Protein AF-A0AAU7NUA0-F1 (afdb_monomer_lite)

Structure (mmCIF, N/CA/C/O backbone):
data_AF-A0AAU7NUA0-F1
#
_entry.id   AF-A0AAU7NUA0-F1
#
loop_
_atom_site.group_PDB
_atom_site.id
_atom_site.type_symbol
_atom_site.label_atom_id
_atom_site.label_alt_id
_atom_site.label_comp_id
_atom_site.label_asym_id
_atom_site.label_entity_id
_atom_site.label_seq_id
_atom_site.pdbx_PDB_ins_code
_atom_site.Cartn_x
_atom_site.Cartn_y
_atom_site.Cartn_z
_atom_site.occupancy
_atom_site.B_iso_or_equiv
_atom_site.auth_seq_id
_atom_site.auth_comp_id
_atom_site.auth_asym_id
_atom_site.auth_atom_id
_atom_site.pdbx_PDB_model_num
ATOM 1 N N . MET A 1 1 ? 1.848 0.625 13.077 1.00 83.12 1 MET A N 1
ATOM 2 C CA . MET A 1 1 ? 0.439 0.940 13.353 1.00 83.12 1 MET A CA 1
ATOM 3 C C . MET A 1 1 ? -0.422 0.145 12.392 1.00 83.12 1 MET A C 1
ATOM 5 O O . MET A 1 1 ? 0.004 -0.052 11.255 1.00 83.12 1 MET A O 1
ATOM 9 N N . GLN A 1 2 ? -1.561 -0.354 12.861 1.00 85.25 2 GLN A N 1
ATOM 10 C CA . GLN A 1 2 ? -2.515 -1.194 12.136 1.00 85.25 2 GLN A CA 1
ATOM 11 C C . GLN A 1 2 ? -3.734 -0.392 11.668 1.00 85.25 2 GLN A C 1
ATOM 13 O O . GLN A 1 2 ? -4.287 -0.694 10.615 1.00 85.25 2 GLN A O 1
ATOM 18 N N . LEU A 1 3 ? -4.128 0.625 12.437 1.00 88.88 3 LEU A N 1
ATOM 19 C CA . LEU A 1 3 ? -5.093 1.645 12.043 1.00 88.88 3 LEU A CA 1
ATOM 20 C C . LEU A 1 3 ? -4.355 2.825 11.390 1.00 88.88 3 LEU A C 1
ATOM 22 O O . LEU A 1 3 ? -3.263 3.212 11.815 1.00 88.88 3 LEU A O 1
ATOM 26 N N . SER A 1 4 ? -4.940 3.394 10.339 1.00 87.62 4 SER A N 1
ATOM 27 C CA . SER A 1 4 ? -4.476 4.642 9.737 1.00 87.62 4 SER A CA 1
ATOM 28 C C . SER A 1 4 ? -4.969 5.851 10.537 1.00 87.62 4 SER A C 1
ATOM 30 O O . SER A 1 4 ? -5.920 5.762 11.315 1.00 87.62 4 SER A O 1
ATOM 32 N N . ASN A 1 5 ? -4.380 7.023 10.285 1.00 88.69 5 ASN A N 1
ATOM 33 C CA . ASN A 1 5 ? -4.860 8.285 10.861 1.00 88.69 5 ASN A CA 1
ATOM 34 C C . ASN A 1 5 ? -6.336 8.577 10.524 1.00 88.69 5 ASN A C 1
ATOM 36 O O . ASN A 1 5 ? -6.961 9.336 11.253 1.00 88.69 5 ASN A O 1
ATOM 40 N N . GLN A 1 6 ? -6.868 8.015 9.430 1.00 89.06 6 GLN A N 1
ATOM 41 C CA . GLN A 1 6 ? -8.262 8.201 9.024 1.00 89.06 6 GLN A CA 1
ATOM 42 C C . GLN A 1 6 ? -9.211 7.215 9.714 1.00 89.06 6 GLN A C 1
ATOM 44 O O . GLN A 1 6 ? -10.333 7.589 10.037 1.00 89.06 6 GLN A O 1
ATOM 49 N N . ASP A 1 7 ? -8.787 5.975 9.972 1.00 90.50 7 ASP A N 1
ATOM 50 C CA . ASP A 1 7 ? -9.587 5.051 10.791 1.00 90.50 7 ASP A CA 1
ATOM 51 C C . ASP A 1 7 ? -9.688 5.619 12.222 1.00 90.50 7 ASP A C 1
ATOM 53 O O . ASP A 1 7 ? -10.771 5.757 12.783 1.00 90.50 7 ASP A O 1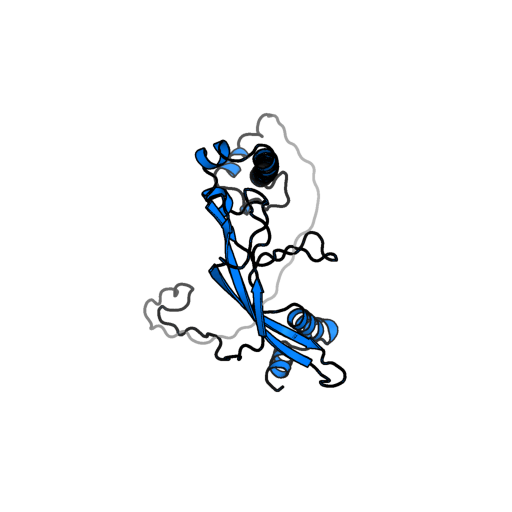
ATOM 57 N N . LEU A 1 8 ? -8.559 6.093 12.768 1.00 90.88 8 LEU A N 1
ATOM 58 C CA . LEU A 1 8 ? -8.492 6.754 14.079 1.00 90.88 8 LEU A CA 1
ATOM 59 C C . LEU A 1 8 ? -9.274 8.076 14.172 1.00 90.88 8 LEU A C 1
ATOM 61 O O . LEU A 1 8 ? -9.561 8.507 15.282 1.00 90.8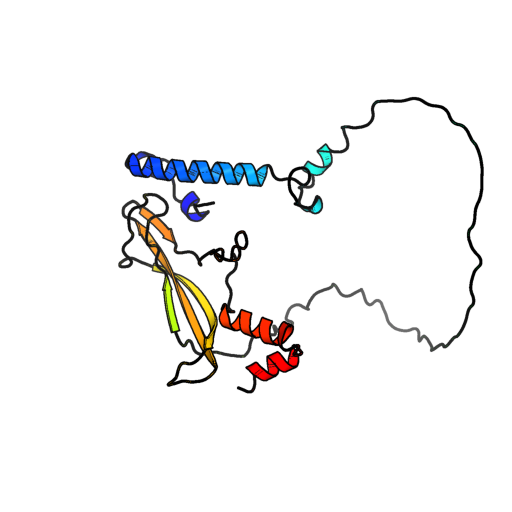8 8 LEU A O 1
ATOM 65 N N . SER A 1 9 ? -9.603 8.728 13.050 1.00 91.88 9 SER A N 1
ATOM 66 C CA . SER A 1 9 ? -10.414 9.957 13.026 1.00 91.88 9 SER A CA 1
ATOM 67 C C . SER A 1 9 ? -11.899 9.714 12.730 1.00 91.88 9 SER A C 1
ATOM 69 O O . SER A 1 9 ? -12.610 10.674 12.451 1.00 91.88 9 SER A O 1
ATOM 71 N N . GLN A 1 10 ? -12.336 8.452 12.695 1.00 91.69 10 GLN A N 1
ATOM 72 C CA . GLN A 1 10 ? -13.742 8.051 12.538 1.00 91.69 10 GLN A CA 1
ATOM 73 C C . GLN A 1 10 ? -14.293 7.351 13.789 1.00 91.69 10 GLN A C 1
ATOM 75 O O . GLN A 1 10 ? -15.496 7.361 14.006 1.00 91.69 10 GLN A O 1
ATOM 80 N N . ILE A 1 11 ? -13.423 6.743 14.605 1.00 91.00 11 ILE A N 1
ATOM 81 C CA . ILE A 1 11 ? -13.817 5.997 15.806 1.00 91.00 11 ILE A CA 1
ATOM 82 C C . ILE A 1 11 ? -14.187 6.976 16.933 1.00 91.00 11 ILE A C 1
ATOM 84 O O . ILE A 1 11 ? -13.322 7.412 17.696 1.00 91.00 11 ILE A O 1
ATOM 88 N N . ASP A 1 12 ? -15.478 7.284 17.038 1.00 88.38 12 ASP A N 1
ATOM 89 C CA . ASP A 1 12 ? -16.072 8.100 18.104 1.00 88.38 12 ASP A CA 1
ATOM 90 C C . ASP A 1 12 ? -16.638 7.244 19.262 1.00 88.38 12 ASP A C 1
ATOM 92 O O . ASP A 1 12 ? -16.853 6.035 19.137 1.00 88.38 12 ASP A O 1
ATOM 96 N N . GLU A 1 13 ? -16.902 7.873 20.415 1.00 88.38 13 GLU A N 1
ATOM 97 C CA . GLU A 1 13 ? -17.426 7.200 21.622 1.00 88.38 13 GLU A CA 1
ATOM 98 C C . GLU A 1 13 ? -18.777 6.507 21.368 1.00 88.38 13 GLU A C 1
ATOM 100 O O . GLU A 1 13 ? -18.970 5.361 21.778 1.00 88.38 13 GLU A O 1
ATOM 105 N N . ASP A 1 14 ? -19.674 7.150 20.612 1.00 86.00 14 ASP A N 1
ATOM 106 C CA . ASP A 1 14 ? -20.963 6.570 20.224 1.00 86.00 14 ASP A CA 1
ATOM 107 C C . ASP A 1 14 ? -20.807 5.340 19.306 1.00 86.00 14 ASP A C 1
ATOM 109 O O . ASP A 1 14 ? -21.592 4.398 19.427 1.00 86.00 14 ASP A O 1
ATOM 113 N N . GLU A 1 15 ? -19.796 5.278 18.425 1.00 84.44 15 GLU A N 1
ATOM 114 C CA . GLU A 1 15 ? -19.535 4.058 17.638 1.00 84.44 15 GLU A CA 1
ATOM 115 C C . GLU A 1 15 ? -19.097 2.909 18.555 1.00 84.44 15 GLU A C 1
ATOM 117 O O . GLU A 1 15 ? -19.626 1.799 18.467 1.00 84.44 15 GLU A O 1
ATOM 122 N N . LEU A 1 16 ? -18.165 3.179 19.476 1.00 87.38 16 LEU A N 1
ATOM 123 C CA . LEU A 1 16 ? -17.623 2.182 20.405 1.00 87.38 16 LEU A CA 1
ATOM 124 C C . LEU A 1 16 ? -18.687 1.595 21.342 1.00 87.38 16 LEU A C 1
ATOM 126 O O . LEU A 1 16 ? -18.611 0.413 21.675 1.00 87.38 16 LEU A O 1
ATOM 130 N N . LEU A 1 17 ? -19.677 2.396 21.750 1.00 87.81 17 LEU A N 1
ATOM 131 C CA . LEU A 1 17 ? -20.797 1.954 22.588 1.00 87.81 17 LEU A CA 1
ATOM 132 C C . LEU A 1 17 ? -21.852 1.134 21.824 1.00 87.81 17 LEU A C 1
ATOM 134 O O . LEU A 1 17 ? -22.578 0.359 22.448 1.00 87.81 17 LEU A O 1
ATOM 138 N N . ASN A 1 18 ? -21.943 1.287 20.498 1.00 87.19 18 ASN A N 1
ATOM 139 C CA . ASN A 1 18 ? -22.885 0.549 19.648 1.00 87.19 18 ASN A CA 1
ATOM 140 C C . ASN A 1 18 ? -22.267 -0.689 18.961 1.00 87.19 18 ASN A C 1
ATOM 142 O O . ASN A 1 18 ? -23.005 -1.499 18.395 1.00 87.19 18 ASN A O 1
ATOM 146 N N . LEU A 1 19 ? -20.941 -0.869 19.012 1.00 88.56 19 LEU A N 1
ATOM 147 C CA . LEU A 1 19 ? -20.264 -2.064 18.496 1.00 88.56 19 LEU A CA 1
ATOM 148 C C . LEU A 1 19 ? -20.595 -3.320 19.338 1.00 88.56 19 LEU A C 1
ATOM 150 O O . LEU A 1 19 ? -20.579 -3.261 20.571 1.00 88.56 19 LEU A O 1
ATOM 154 N N . PRO A 1 20 ? -20.831 -4.494 18.718 1.00 91.12 20 PRO A N 1
ATOM 155 C CA . PRO A 1 20 ? -20.983 -5.752 19.443 1.00 91.12 20 PRO A CA 1
ATOM 156 C C . PRO A 1 20 ? -19.662 -6.186 20.101 1.00 91.12 20 PRO A C 1
ATOM 158 O O . PRO A 1 20 ? -18.566 -5.873 19.629 1.00 91.12 20 PRO A O 1
ATOM 161 N N . GLU A 1 21 ? -19.758 -6.955 21.190 1.00 91.94 21 GLU A N 1
ATOM 162 C CA . GLU A 1 21 ? -18.618 -7.212 22.084 1.00 91.94 21 GLU A CA 1
ATOM 163 C C . GLU A 1 21 ? -17.417 -7.884 21.389 1.00 91.94 21 GLU A C 1
ATOM 165 O O . GLU A 1 21 ? -16.269 -7.579 21.708 1.00 91.94 21 GLU A O 1
ATOM 170 N N . GLU A 1 22 ? -17.649 -8.773 20.420 1.00 89.75 22 GLU A N 1
ATOM 171 C CA . GLU A 1 22 ? -16.574 -9.450 19.677 1.00 89.75 22 GLU A CA 1
ATOM 172 C C . GLU A 1 22 ? -15.759 -8.473 18.813 1.00 89.75 22 GLU A C 1
ATOM 174 O O . GLU A 1 22 ? -14.526 -8.524 18.802 1.00 89.75 22 GLU A O 1
ATOM 179 N N . GLU A 1 23 ? -16.436 -7.528 18.157 1.00 89.75 23 GLU A N 1
ATOM 180 C CA . GLU A 1 23 ? -15.812 -6.494 17.327 1.00 89.75 23 GLU A CA 1
ATOM 181 C C . GLU A 1 23 ? -15.087 -5.462 18.200 1.00 89.75 23 GLU A C 1
ATOM 183 O O . GLU A 1 23 ? -13.940 -5.108 17.920 1.00 89.75 23 GLU A O 1
ATOM 188 N N . LEU A 1 24 ? -15.692 -5.057 19.324 1.00 92.00 24 LEU A N 1
ATOM 189 C CA . LEU A 1 24 ? -15.076 -4.157 20.303 1.00 92.00 24 LEU A CA 1
ATOM 190 C C . LEU A 1 24 ? -13.819 -4.776 20.947 1.00 92.00 24 LEU A C 1
ATOM 192 O O . LEU A 1 24 ? -12.804 -4.096 21.133 1.00 92.00 24 LEU A O 1
ATOM 196 N N . ARG A 1 25 ? -13.835 -6.083 21.245 1.00 92.25 25 ARG A N 1
ATOM 197 C CA . ARG A 1 25 ? -12.657 -6.840 21.711 1.00 92.25 25 ARG A CA 1
ATOM 198 C C . ARG A 1 25 ? -11.550 -6.868 20.652 1.00 92.25 25 ARG A C 1
ATOM 200 O O . ARG A 1 25 ? -10.383 -6.678 20.988 1.00 92.25 25 ARG A O 1
ATOM 207 N N . TYR A 1 26 ? -11.887 -7.055 19.378 1.00 89.88 26 TYR A N 1
ATOM 208 C CA . TYR A 1 26 ? -10.905 -7.028 18.291 1.00 89.88 26 TYR A CA 1
ATOM 209 C C . TYR A 1 26 ? -10.308 -5.623 18.069 1.00 89.88 26 TYR A C 1
ATOM 211 O O . TYR A 1 26 ? -9.085 -5.468 17.983 1.00 89.88 26 TYR A O 1
ATOM 219 N N . LEU A 1 27 ? -11.146 -4.583 18.058 1.00 92.12 27 LEU A N 1
ATOM 220 C CA . LEU A 1 27 ? -10.724 -3.190 17.891 1.00 92.12 27 LEU A CA 1
ATOM 221 C C . LEU A 1 27 ? -9.859 -2.701 19.063 1.00 92.12 27 LEU A C 1
ATOM 223 O O . LEU A 1 27 ? -8.814 -2.086 18.848 1.00 92.12 27 LEU A O 1
ATOM 227 N N . SER A 1 28 ? -10.226 -3.030 20.303 1.00 92.94 28 SER A N 1
ATOM 228 C CA . SER A 1 28 ? -9.423 -2.684 21.485 1.00 92.94 28 SER A CA 1
ATOM 229 C C . SER A 1 28 ? -8.058 -3.390 21.510 1.00 92.94 28 SER A C 1
ATOM 231 O O . SER A 1 28 ? -7.076 -2.788 21.949 1.00 92.94 28 SER A O 1
ATOM 233 N N . ILE A 1 29 ? -7.934 -4.602 20.951 1.00 93.75 29 ILE A N 1
ATOM 234 C CA . ILE A 1 29 ? -6.630 -5.257 20.730 1.00 93.75 29 ILE A CA 1
ATOM 235 C C . ILE A 1 29 ? -5.783 -4.485 19.702 1.00 93.75 29 ILE A C 1
ATOM 237 O O . ILE A 1 29 ? -4.587 -4.289 19.942 1.00 93.75 29 ILE A O 1
ATOM 241 N N . LYS A 1 30 ? -6.368 -4.000 18.593 1.00 91.88 30 LYS A N 1
ATOM 242 C CA . LYS A 1 30 ? -5.656 -3.124 17.636 1.00 91.88 30 LYS A CA 1
ATOM 243 C C . LYS A 1 30 ? -5.166 -1.844 18.309 1.00 91.88 30 LYS A C 1
ATOM 245 O O . LYS A 1 30 ? -3.969 -1.562 18.276 1.00 91.88 30 LYS A O 1
ATOM 250 N N . LEU A 1 31 ? -6.069 -1.118 18.971 1.00 94.00 31 LEU A N 1
ATOM 251 C CA . LEU A 1 31 ? -5.772 0.138 19.665 1.00 94.00 31 LEU A CA 1
ATOM 252 C C . LEU A 1 31 ? -4.678 -0.048 20.727 1.00 94.00 31 LEU A C 1
ATOM 254 O O . LEU A 1 31 ? -3.744 0.747 20.793 1.00 94.00 31 LEU A O 1
ATOM 258 N N . LEU A 1 32 ? -4.717 -1.134 21.506 1.00 95.19 32 LEU A N 1
ATOM 259 C CA . LEU A 1 32 ? -3.678 -1.457 22.489 1.00 95.19 32 LEU A CA 1
ATOM 260 C C . LEU A 1 32 ? -2.305 -1.709 21.843 1.00 95.19 32 LEU A C 1
ATOM 262 O O . LEU A 1 32 ? -1.281 -1.320 22.408 1.00 95.19 32 LEU A O 1
ATOM 266 N N . ASN A 1 33 ? -2.257 -2.369 20.685 1.00 93.62 33 ASN A N 1
ATOM 267 C CA . ASN A 1 33 ? -1.006 -2.613 19.965 1.00 93.62 33 ASN A CA 1
ATOM 268 C C . ASN A 1 33 ? -0.453 -1.327 19.334 1.00 93.62 33 ASN A C 1
ATOM 270 O O . ASN A 1 33 ? 0.745 -1.062 19.441 1.00 93.62 33 ASN A O 1
ATOM 274 N N . ASP A 1 34 ? -1.317 -0.489 18.766 1.00 92.56 34 ASP A N 1
ATOM 275 C CA . ASP A 1 34 ? -0.917 0.784 18.168 1.00 92.56 34 ASP A CA 1
ATOM 276 C C . ASP A 1 34 ? -0.503 1.820 19.221 1.00 92.56 34 ASP A C 1
ATOM 278 O O . ASP A 1 34 ? 0.468 2.541 19.003 1.00 92.56 34 ASP A O 1
ATOM 282 N N . LEU A 1 35 ? -1.128 1.829 20.405 1.00 95.06 35 LEU A N 1
ATOM 283 C CA . LEU A 1 35 ? -0.680 2.623 21.556 1.00 95.06 35 LEU A CA 1
ATOM 284 C C . LEU A 1 35 ? 0.676 2.151 22.104 1.00 95.06 35 LEU A C 1
ATOM 286 O O . LEU A 1 35 ? 1.496 2.984 22.494 1.00 95.06 35 LEU A O 1
ATOM 290 N N . LYS A 1 36 ? 0.955 0.838 22.105 1.00 94.25 36 LYS A N 1
ATOM 291 C CA . LYS A 1 36 ? 2.291 0.312 22.443 1.00 94.25 36 LYS A CA 1
ATOM 292 C C . LYS A 1 36 ? 3.336 0.769 21.423 1.00 94.25 36 LYS A C 1
ATOM 294 O O . LYS A 1 36 ? 4.377 1.274 21.831 1.00 94.25 36 LYS A O 1
ATOM 299 N N . GLU A 1 37 ? 3.057 0.657 20.122 1.00 90.56 37 GLU A N 1
ATOM 300 C CA . GLU A 1 37 ? 3.978 1.113 19.068 1.00 90.56 37 GLU A CA 1
ATOM 301 C C . GLU A 1 37 ? 4.160 2.643 19.072 1.00 90.56 37 GLU A C 1
ATOM 303 O O . GLU A 1 37 ? 5.262 3.136 18.836 1.00 90.56 37 GLU A O 1
ATOM 308 N N . ALA A 1 38 ? 3.104 3.407 19.372 1.00 90.75 38 ALA A N 1
ATOM 309 C CA . ALA A 1 38 ? 3.169 4.856 19.545 1.00 90.75 38 ALA A CA 1
ATOM 310 C C . ALA A 1 38 ? 4.078 5.230 20.721 1.00 90.75 38 ALA A C 1
ATOM 312 O O . ALA A 1 38 ? 5.000 6.027 20.552 1.00 90.75 38 ALA A O 1
ATOM 313 N N . ARG A 1 39 ? 3.858 4.619 21.894 1.00 91.94 39 ARG A N 1
ATOM 314 C CA . ARG A 1 39 ? 4.661 4.856 23.099 1.00 91.94 39 ARG A CA 1
ATOM 315 C C . ARG A 1 39 ? 6.126 4.483 22.885 1.00 91.94 39 ARG A C 1
ATOM 317 O O . ARG A 1 39 ? 6.987 5.283 23.223 1.00 91.94 39 ARG A O 1
ATOM 324 N N . GLU A 1 40 ? 6.391 3.328 22.279 1.00 89.44 40 GLU A N 1
ATOM 325 C CA . GLU A 1 40 ? 7.738 2.879 21.907 1.00 89.44 40 GLU A CA 1
ATOM 326 C C . GLU A 1 40 ? 8.422 3.892 20.970 1.00 89.44 40 GLU A C 1
ATOM 328 O O . GLU A 1 40 ? 9.500 4.403 21.276 1.00 89.44 40 GLU A O 1
ATOM 333 N N . ARG A 1 41 ? 7.752 4.286 19.875 1.00 86.56 41 ARG A N 1
ATOM 334 C CA . ARG A 1 41 ? 8.265 5.277 18.909 1.00 86.56 41 ARG A CA 1
ATOM 335 C C . ARG A 1 41 ? 8.515 6.660 19.528 1.00 86.56 41 ARG A C 1
ATOM 337 O O . ARG A 1 41 ? 9.402 7.362 19.037 1.00 86.56 41 ARG A O 1
ATOM 344 N N . LEU A 1 42 ? 7.748 7.042 20.554 1.00 87.31 42 LEU A N 1
ATOM 345 C CA . LEU A 1 42 ? 7.923 8.277 21.330 1.00 87.31 42 LEU A CA 1
ATOM 346 C C . LEU A 1 42 ? 9.056 8.174 22.362 1.00 87.31 42 LEU A C 1
ATOM 348 O O . LEU A 1 42 ? 9.732 9.166 22.605 1.00 87.31 42 LEU A O 1
ATOM 352 N N . SER A 1 43 ? 9.307 6.996 22.945 1.00 84.19 43 SER A N 1
ATOM 353 C CA . SER A 1 43 ? 10.434 6.791 23.867 1.00 84.19 43 SER A CA 1
ATOM 354 C C . SER A 1 43 ? 11.798 6.675 23.179 1.00 84.19 43 SER A C 1
ATOM 356 O O . SER A 1 43 ? 12.820 6.710 23.864 1.00 84.19 43 SER A O 1
ATOM 358 N N . GLN A 1 44 ? 11.838 6.548 21.850 1.00 81.69 44 GLN A N 1
ATOM 359 C CA . GLN A 1 44 ? 13.072 6.448 21.068 1.00 81.69 44 GLN A CA 1
ATOM 360 C C . GLN A 1 44 ? 13.789 7.794 20.919 1.00 81.69 44 GLN A C 1
ATOM 362 O O . GLN A 1 44 ? 13.382 8.658 20.141 1.00 81.69 44 GLN A O 1
ATOM 367 N N . ASN A 1 45 ? 14.918 7.910 21.610 1.00 82.38 45 ASN A N 1
ATOM 368 C CA . ASN A 1 45 ? 15.871 9.015 21.561 1.00 82.38 45 ASN A CA 1
ATOM 369 C C . ASN A 1 45 ? 17.243 8.508 21.058 1.00 82.38 45 ASN A C 1
ATOM 371 O O . ASN A 1 45 ? 17.373 7.349 20.652 1.00 82.38 45 ASN A O 1
ATOM 375 N N . SER A 1 46 ? 18.270 9.359 21.066 1.00 81.62 46 SER A N 1
ATOM 376 C CA . SER A 1 46 ? 19.626 9.006 20.613 1.00 81.62 46 SER A CA 1
ATOM 377 C C . SER A 1 46 ? 20.422 8.135 21.592 1.00 81.62 46 SER A C 1
ATOM 379 O O . SER A 1 46 ? 21.446 7.565 21.218 1.00 81.62 46 SER A O 1
ATOM 381 N N . ARG A 1 47 ? 19.958 8.003 22.844 1.00 75.12 47 ARG A N 1
ATOM 382 C CA . ARG A 1 47 ? 20.600 7.195 23.895 1.00 75.12 47 ARG A CA 1
ATOM 383 C C . ARG A 1 47 ? 20.118 5.741 23.902 1.00 75.12 47 ARG A C 1
ATOM 385 O O . ARG A 1 47 ? 20.865 4.868 24.331 1.00 75.12 47 ARG A O 1
ATOM 392 N N . ASN A 1 48 ? 18.891 5.472 23.445 1.00 79.75 48 ASN A N 1
ATOM 393 C CA . ASN A 1 48 ? 18.293 4.128 23.420 1.00 79.75 48 ASN A CA 1
ATOM 394 C C . ASN A 1 48 ? 17.956 3.594 22.013 1.00 79.75 48 ASN A C 1
ATOM 396 O O . ASN A 1 48 ? 17.525 2.450 21.886 1.00 79.75 48 ASN A O 1
ATOM 400 N N . SER A 1 49 ? 18.167 4.380 20.953 1.00 79.50 49 SER A N 1
ATOM 401 C CA . SER A 1 49 ? 17.972 3.947 19.566 1.00 79.50 49 SER A CA 1
ATOM 402 C C . SER A 1 49 ? 19.012 4.571 18.635 1.00 79.50 49 SER A C 1
ATOM 404 O O . SER A 1 49 ? 19.588 5.611 18.941 1.00 79.50 49 SER A O 1
ATOM 406 N N . SER A 1 50 ? 19.225 3.986 17.454 1.00 76.06 50 SER A N 1
ATOM 407 C CA . SER A 1 50 ? 20.180 4.480 16.443 1.00 76.06 50 SER A CA 1
ATOM 408 C C . SER A 1 50 ? 19.743 5.776 15.726 1.00 76.06 50 SER A C 1
ATOM 410 O O . SER A 1 50 ? 20.142 6.020 14.587 1.00 76.06 50 SER A O 1
ATOM 412 N N . ARG A 1 51 ? 18.893 6.600 16.352 1.00 76.25 51 ARG A N 1
ATOM 413 C CA . ARG A 1 51 ? 18.453 7.902 15.829 1.00 76.25 51 ARG A CA 1
ATOM 414 C C . ARG A 1 51 ? 19.524 8.946 16.182 1.00 76.25 51 ARG A C 1
ATOM 416 O O . ARG A 1 51 ? 19.912 9.031 17.343 1.00 76.25 51 ARG A O 1
ATOM 423 N N . PRO A 1 52 ? 20.041 9.734 15.222 1.00 76.25 52 PRO A N 1
ATOM 424 C CA . PRO A 1 52 ? 21.128 10.666 15.510 1.00 76.25 52 PRO A CA 1
ATOM 425 C C . PRO A 1 52 ? 20.640 11.814 16.419 1.00 76.25 52 PRO A C 1
ATOM 427 O O . PRO A 1 52 ? 19.505 12.262 16.234 1.00 76.25 52 PRO A O 1
ATOM 430 N N . PRO A 1 53 ? 21.478 12.370 17.321 1.00 72.62 53 PRO A N 1
ATOM 431 C CA . PRO A 1 53 ? 21.101 13.484 18.212 1.00 72.62 53 PRO A CA 1
ATOM 432 C C . PRO A 1 53 ? 20.578 14.740 17.489 1.00 72.62 53 PRO A C 1
ATOM 434 O O . PRO A 1 53 ? 19.853 15.557 18.053 1.00 72.62 53 PRO A O 1
ATOM 437 N N . SER A 1 54 ? 20.880 14.897 16.197 1.00 77.19 54 SER A N 1
ATOM 438 C CA . SER A 1 54 ? 20.285 15.936 15.347 1.00 77.19 54 SER A CA 1
ATOM 439 C C . SER A 1 54 ? 18.761 15.815 15.188 1.00 77.19 54 SER A C 1
ATOM 441 O O . SER A 1 54 ? 18.123 16.815 14.875 1.00 77.19 54 SER A O 1
ATOM 443 N N . SER A 1 55 ? 18.181 14.633 15.430 1.00 75.50 55 SER A N 1
ATOM 444 C CA . SER A 1 55 ? 16.736 14.359 15.346 1.00 75.50 55 SER A CA 1
ATOM 445 C C . SER A 1 55 ? 15.964 14.626 16.645 1.00 75.50 55 SER A C 1
ATOM 447 O O . SER A 1 55 ? 14.739 14.548 16.636 1.00 75.50 55 SER A O 1
ATOM 449 N N . GLU A 1 56 ? 16.649 14.909 17.755 1.00 78.94 56 GLU A N 1
ATOM 450 C CA . GLU A 1 56 ? 16.012 15.257 19.034 1.00 78.94 56 GLU A CA 1
ATOM 451 C C . GLU A 1 56 ? 15.553 16.720 19.036 1.00 78.94 56 GLU A C 1
ATOM 453 O O . GLU A 1 56 ? 16.162 17.570 18.366 1.00 78.94 56 GLU A O 1
ATOM 458 N N . ALA A 1 57 ? 14.498 17.039 19.791 1.00 79.62 57 ALA A N 1
ATOM 459 C CA . ALA A 1 57 ? 13.984 18.401 19.839 1.00 79.62 57 ALA A CA 1
ATOM 460 C C . ALA A 1 57 ? 14.954 19.341 20.589 1.00 79.62 57 ALA A C 1
ATOM 462 O O . ALA A 1 57 ? 15.796 18.882 21.367 1.00 79.62 57 ALA A O 1
ATOM 463 N N . PRO A 1 58 ? 14.879 20.671 20.375 1.00 77.31 58 PRO A N 1
ATOM 464 C CA . PRO A 1 58 ? 15.823 21.611 20.984 1.00 77.31 58 PRO A CA 1
ATOM 465 C C . PRO A 1 58 ? 15.840 21.592 22.519 1.00 77.31 58 PRO A C 1
ATOM 467 O O . PRO A 1 58 ? 16.884 21.841 23.112 1.00 77.31 58 PRO A O 1
ATOM 470 N N . TRP A 1 59 ? 14.707 21.284 23.156 1.00 75.56 59 TRP A N 1
ATOM 471 C CA . TRP A 1 59 ? 14.570 21.229 24.615 1.00 75.56 59 TRP A CA 1
ATOM 472 C C . TRP A 1 59 ? 15.044 19.901 25.225 1.00 75.56 59 TRP A C 1
ATOM 474 O O . TRP A 1 59 ? 15.581 19.918 26.328 1.00 75.56 59 TRP A O 1
ATOM 484 N N . ASP A 1 60 ? 14.931 18.774 24.512 1.00 70.75 60 ASP A N 1
ATOM 485 C CA . ASP A 1 60 ? 15.386 17.462 25.010 1.00 70.75 60 ASP A CA 1
ATOM 486 C C . ASP A 1 60 ? 16.910 17.448 25.237 1.00 70.75 60 ASP A C 1
ATOM 488 O O . ASP A 1 60 ? 17.417 16.803 26.153 1.00 70.75 60 ASP A O 1
ATOM 492 N N . LYS A 1 61 ? 17.635 18.243 24.440 1.00 66.31 61 LYS A N 1
ATOM 493 C CA . LYS A 1 61 ? 19.089 18.448 24.532 1.00 66.31 61 LYS A CA 1
ATOM 494 C C . LYS A 1 61 ? 19.499 19.213 25.792 1.00 66.31 61 LYS A C 1
ATOM 496 O O . LYS A 1 61 ? 20.567 18.964 26.324 1.00 66.31 61 LYS A O 1
ATOM 501 N N . ALA A 1 62 ? 18.649 20.094 26.323 1.00 59.38 62 ALA A N 1
ATOM 502 C CA . ALA A 1 62 ? 18.969 20.866 27.529 1.00 59.38 62 ALA A CA 1
ATOM 503 C C . ALA A 1 62 ? 18.988 20.010 28.815 1.00 59.38 62 ALA A C 1
ATOM 505 O O . ALA A 1 62 ? 19.502 20.444 29.847 1.00 59.38 62 ALA A O 1
ATOM 506 N N . ALA A 1 63 ? 18.462 18.781 28.761 1.00 56.88 63 ALA A N 1
ATOM 507 C CA . ALA A 1 63 ? 18.490 17.832 29.871 1.00 56.88 63 ALA A CA 1
ATOM 508 C C . ALA A 1 63 ? 19.857 17.136 30.066 1.00 56.88 63 ALA A C 1
ATOM 510 O O . ALA A 1 63 ? 19.973 16.282 30.944 1.00 56.88 63 ALA A O 1
ATOM 511 N N . THR A 1 64 ? 20.883 17.447 29.258 1.00 53.88 64 THR A N 1
ATOM 512 C CA . THR A 1 64 ? 22.206 16.797 29.354 1.00 53.88 64 THR A CA 1
ATOM 513 C C . THR A 1 64 ? 23.238 17.570 30.167 1.00 53.88 64 THR A C 1
ATOM 515 O O . THR A 1 64 ? 24.095 16.942 30.783 1.00 53.88 64 THR A O 1
ATOM 518 N N . ASP A 1 65 ? 23.137 18.897 30.221 1.00 50.81 65 ASP A N 1
ATOM 519 C CA . ASP A 1 65 ? 24.227 19.757 30.714 1.00 50.81 65 ASP A CA 1
ATOM 520 C C . ASP A 1 65 ? 24.186 19.984 32.238 1.00 50.81 65 ASP A C 1
ATOM 522 O O . ASP A 1 65 ? 25.092 20.577 32.809 1.00 50.81 65 ASP A O 1
ATOM 526 N N . ASN A 1 66 ? 23.146 19.489 32.920 1.00 42.53 66 ASN A N 1
ATOM 527 C CA . ASN A 1 66 ? 22.924 19.671 34.361 1.00 42.53 66 ASN A CA 1
ATOM 528 C C . ASN A 1 66 ? 23.137 18.378 35.178 1.00 42.53 66 ASN A C 1
ATOM 530 O O . ASN A 1 66 ? 22.523 18.199 36.231 1.00 42.53 66 ASN A O 1
ATOM 534 N N . THR A 1 67 ? 23.930 17.415 34.691 1.00 41.00 67 THR A N 1
ATOM 535 C CA . THR A 1 67 ? 24.164 16.144 35.418 1.00 41.00 67 THR A CA 1
ATOM 536 C C . THR A 1 67 ? 25.569 15.562 35.216 1.00 41.00 67 THR A C 1
ATOM 538 O O . THR A 1 67 ? 25.728 14.354 35.061 1.00 41.00 67 THR A O 1
ATOM 541 N N . ASN A 1 68 ? 26.594 16.417 35.244 1.00 37.91 68 ASN A N 1
ATOM 542 C CA . ASN A 1 68 ? 27.922 16.049 35.747 1.00 37.91 68 ASN A CA 1
ATOM 543 C C . ASN A 1 68 ? 28.742 17.321 36.030 1.00 37.91 68 ASN A C 1
ATOM 545 O O . ASN A 1 68 ? 29.185 17.952 35.082 1.00 37.91 68 ASN A O 1
ATOM 549 N N . ASP A 1 69 ? 28.883 17.701 37.307 1.00 34.91 69 ASP A N 1
ATOM 550 C CA . ASP A 1 69 ? 29.992 18.524 37.842 1.00 34.91 69 ASP A CA 1
ATOM 551 C C . ASP A 1 69 ? 29.829 18.721 39.367 1.00 34.91 69 ASP A C 1
ATOM 553 O O . ASP A 1 69 ? 29.533 19.801 39.878 1.00 34.91 69 ASP A O 1
ATOM 557 N N . GLN A 1 70 ? 30.012 17.631 40.120 1.00 32.72 70 GLN A N 1
ATOM 558 C CA . GLN A 1 70 ? 30.327 17.681 41.552 1.00 32.72 70 GLN A CA 1
ATOM 559 C C . GLN A 1 70 ? 31.324 16.580 41.919 1.00 32.72 70 GLN A C 1
ATOM 561 O O . GLN A 1 70 ? 30.943 15.542 42.444 1.00 32.72 70 GLN A O 1
ATOM 566 N N . GLU A 1 71 ? 32.608 16.845 41.684 1.00 31.52 71 GLU A N 1
ATOM 567 C CA . GLU A 1 71 ? 33.680 16.524 42.635 1.00 31.52 71 GLU A CA 1
ATOM 568 C C . GLU A 1 71 ? 34.904 17.404 42.315 1.00 31.52 71 GLU A C 1
ATOM 570 O O . GLU A 1 71 ? 35.245 17.618 41.154 1.00 31.52 71 GLU A O 1
ATOM 575 N N . GLN A 1 72 ? 35.514 18.000 43.343 1.00 31.75 72 GLN A N 1
ATOM 576 C CA . GLN A 1 72 ? 36.661 18.913 43.220 1.00 31.75 72 GLN A CA 1
ATOM 577 C C . GLN A 1 72 ? 37.937 18.267 43.786 1.00 31.75 72 GLN A C 1
ATOM 579 O O . GLN A 1 72 ? 37.853 17.292 44.526 1.00 31.75 72 GLN A O 1
ATOM 584 N N . THR A 1 73 ? 39.080 18.930 43.555 1.00 26.36 73 THR A N 1
ATOM 585 C CA . THR A 1 73 ? 40.432 18.714 44.131 1.00 26.36 73 THR A CA 1
ATOM 586 C C . THR A 1 73 ? 41.345 17.690 43.435 1.00 26.36 73 THR A C 1
ATOM 588 O O . THR A 1 73 ? 40.887 16.615 43.077 1.00 26.36 73 THR A O 1
ATOM 591 N N . GLU A 1 74 ? 42.661 17.913 43.256 1.00 32.06 74 GLU A N 1
ATOM 592 C CA . GLU A 1 74 ? 43.518 19.130 43.095 1.00 32.06 74 GLU A CA 1
ATOM 593 C C . GLU A 1 74 ? 44.986 18.671 42.799 1.00 32.06 74 GLU A C 1
ATOM 595 O O . GLU A 1 74 ? 45.286 17.486 42.922 1.00 32.06 74 GLU A O 1
ATOM 600 N N . ILE A 1 75 ? 45.902 19.604 42.486 1.00 28.44 75 ILE A N 1
ATOM 601 C CA . ILE A 1 75 ? 47.388 19.486 42.510 1.00 28.44 75 ILE A CA 1
ATOM 602 C C . ILE A 1 75 ? 48.096 18.626 41.420 1.00 28.44 75 ILE A C 1
ATOM 604 O O . ILE A 1 75 ? 48.381 17.442 41.571 1.00 28.44 75 ILE A O 1
ATOM 608 N N . ASP A 1 76 ? 48.466 19.312 40.328 1.00 26.70 76 ASP A N 1
ATOM 609 C CA . ASP A 1 76 ? 49.831 19.482 39.756 1.00 26.70 76 ASP A CA 1
ATOM 610 C C . ASP A 1 76 ? 50.997 18.551 40.220 1.00 26.70 76 ASP A C 1
ATOM 612 O O . ASP A 1 76 ? 51.335 18.542 41.404 1.00 26.70 76 ASP A O 1
ATOM 616 N N . LYS A 1 77 ? 51.753 17.921 39.283 1.00 27.80 77 LYS A N 1
ATOM 617 C CA . LYS A 1 77 ? 53.068 18.446 38.785 1.00 27.80 77 LYS A CA 1
ATOM 618 C C . LYS A 1 77 ? 54.014 17.458 38.032 1.00 27.80 77 LYS A C 1
ATOM 620 O O . LYS A 1 77 ? 54.448 16.453 38.576 1.00 27.80 77 LYS A O 1
ATOM 625 N N . SER A 1 78 ? 54.408 17.866 36.813 1.00 28.11 78 SER A N 1
ATOM 626 C CA . SER A 1 78 ? 55.640 17.613 36.001 1.00 28.11 78 SER A CA 1
ATOM 627 C C . SER A 1 78 ? 56.423 16.274 35.974 1.00 28.11 78 SER A C 1
ATOM 629 O O . SER A 1 78 ? 57.032 15.879 36.963 1.00 28.11 78 SER A O 1
ATOM 631 N N . ALA A 1 79 ? 56.661 15.769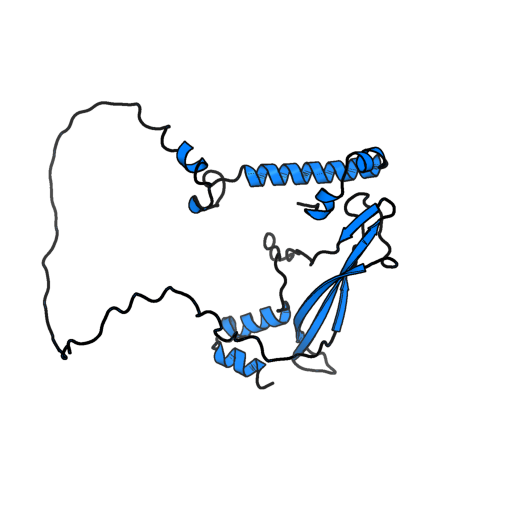 34.747 1.00 26.16 79 ALA A N 1
ATOM 632 C CA . ALA A 1 79 ? 57.958 15.252 34.251 1.00 26.16 79 ALA A CA 1
ATOM 633 C C . ALA A 1 79 ? 58.022 15.307 32.695 1.00 26.16 79 ALA A C 1
ATOM 635 O O . ALA A 1 79 ? 56.977 15.341 32.047 1.00 26.16 79 ALA A O 1
ATOM 636 N N . GLU A 1 80 ? 59.223 15.348 32.102 1.00 26.08 80 GLU A N 1
ATOM 637 C CA . GLU A 1 80 ? 59.491 15.503 30.647 1.00 26.08 80 GLU A CA 1
ATOM 638 C C . GLU A 1 80 ? 59.593 14.130 29.920 1.00 26.08 80 GLU A C 1
ATOM 640 O O . GLU A 1 80 ? 59.816 13.109 30.566 1.00 26.08 80 GLU A O 1
ATOM 645 N N . THR A 1 81 ? 59.421 13.984 28.595 1.00 25.67 81 THR A N 1
ATOM 646 C CA . THR A 1 81 ? 60.365 14.404 27.524 1.00 25.67 81 THR A CA 1
ATOM 647 C C . THR A 1 81 ? 59.816 14.096 26.104 1.00 25.67 81 THR A C 1
ATOM 649 O O . THR A 1 81 ? 59.060 13.143 25.962 1.00 25.67 81 THR A O 1
ATOM 652 N N . GLU A 1 82 ? 60.222 14.909 25.104 1.00 26.08 82 GLU A N 1
ATOM 653 C CA . GLU A 1 82 ? 60.644 14.592 23.698 1.00 26.08 82 GLU A CA 1
ATOM 654 C C . GLU A 1 82 ? 59.833 13.599 22.807 1.00 26.08 82 GLU A C 1
ATOM 656 O O . GLU A 1 82 ? 59.400 12.549 23.261 1.00 26.08 82 GLU A O 1
ATOM 661 N N . ASP A 1 83 ? 59.644 13.756 21.482 1.00 26.06 83 ASP A N 1
ATOM 662 C CA . ASP A 1 83 ? 59.853 14.806 20.439 1.00 26.06 83 ASP A CA 1
ATOM 663 C C . ASP A 1 83 ? 58.986 14.371 19.189 1.00 26.06 83 ASP A C 1
ATOM 665 O O . ASP A 1 83 ? 58.231 13.407 19.321 1.00 26.06 83 ASP A O 1
ATOM 669 N N . THR A 1 84 ? 58.890 14.918 17.958 1.00 26.58 84 THR A N 1
ATOM 670 C CA . THR A 1 84 ? 59.569 15.944 17.122 1.00 26.58 84 THR A CA 1
ATOM 671 C C . THR A 1 84 ? 58.547 16.578 16.156 1.00 26.58 84 THR A C 1
ATOM 673 O O . THR A 1 84 ? 57.658 15.874 15.671 1.00 26.58 84 THR A O 1
ATOM 676 N N . VAL A 1 85 ? 58.685 17.863 15.773 1.00 26.72 85 VAL A N 1
ATOM 677 C CA . VAL A 1 85 ? 57.832 18.500 14.732 1.00 26.72 85 VAL A CA 1
ATOM 678 C C . VAL A 1 85 ? 58.609 19.433 13.774 1.00 26.72 85 VAL A C 1
ATOM 680 O O . VAL A 1 85 ? 59.359 20.300 14.211 1.00 26.72 85 VAL A O 1
ATOM 683 N N . THR A 1 86 ? 58.299 19.348 12.464 1.00 33.66 86 THR A N 1
ATOM 684 C CA . THR A 1 86 ? 58.756 20.195 11.316 1.00 33.66 86 THR A CA 1
ATOM 685 C C . THR A 1 86 ? 60.236 20.117 10.896 1.00 33.66 86 THR A C 1
ATOM 687 O O . THR A 1 86 ? 61.120 20.002 11.738 1.00 33.66 86 THR A O 1
ATOM 690 N N . PRO A 1 87 ? 60.524 20.144 9.570 1.00 35.59 87 PRO A N 1
ATOM 691 C CA . PRO A 1 87 ? 60.778 21.414 8.842 1.00 35.59 87 PRO A CA 1
ATOM 692 C C . PRO A 1 87 ? 59.878 21.668 7.589 1.00 35.59 87 PRO A C 1
ATOM 694 O O . PRO A 1 87 ? 59.059 20.813 7.257 1.00 35.59 87 PRO A O 1
ATOM 697 N N . PRO A 1 88 ? 59.988 22.832 6.890 1.00 32.12 88 PRO A N 1
ATOM 698 C CA . PRO A 1 88 ? 58.986 23.302 5.905 1.00 32.12 88 PRO A CA 1
ATOM 699 C C . PRO A 1 88 ? 59.447 23.507 4.429 1.00 32.12 88 PRO A C 1
ATOM 701 O O . PRO A 1 88 ? 60.618 23.758 4.180 1.00 32.12 88 PRO A O 1
ATOM 704 N N . SER A 1 89 ? 58.460 23.556 3.505 1.00 34.38 89 SER A N 1
ATOM 705 C CA . SER A 1 89 ? 58.348 24.311 2.211 1.00 34.38 89 SER A CA 1
ATOM 706 C C . SER A 1 89 ? 59.459 24.239 1.127 1.00 34.38 89 SER A C 1
ATOM 708 O O . SER A 1 89 ? 60.642 24.337 1.441 1.00 34.38 89 SER A O 1
ATOM 710 N N . PRO A 1 90 ? 59.107 24.189 -0.188 1.00 35.06 90 PRO A N 1
ATOM 711 C CA . PRO A 1 90 ? 59.232 25.428 -0.993 1.00 35.06 90 PRO A CA 1
ATOM 712 C C . PRO A 1 90 ? 58.281 25.623 -2.218 1.00 35.06 90 PRO A C 1
ATOM 714 O O . PRO A 1 90 ? 58.318 24.877 -3.188 1.00 35.06 90 PRO A O 1
ATOM 717 N N . SER A 1 91 ? 57.551 26.749 -2.219 1.00 27.77 91 SER A N 1
ATOM 718 C CA . SER A 1 91 ? 57.561 27.860 -3.216 1.00 27.77 91 SER A CA 1
ATOM 719 C C . SER A 1 91 ? 57.542 27.695 -4.769 1.00 27.77 91 SER A C 1
ATOM 721 O O . SER A 1 91 ? 58.456 27.120 -5.352 1.00 27.77 91 SER A O 1
ATOM 723 N N . LYS A 1 92 ? 56.685 28.536 -5.409 1.00 29.34 92 LYS A N 1
ATOM 724 C CA . LYS A 1 92 ? 56.669 29.062 -6.821 1.00 29.34 92 LYS A CA 1
ATOM 725 C C . LYS A 1 92 ? 56.190 28.093 -7.929 1.00 29.34 92 LYS A C 1
ATOM 727 O O . LYS A 1 92 ? 56.487 26.911 -7.875 1.00 29.34 92 LYS A O 1
ATOM 732 N N . LYS A 1 93 ? 55.451 28.502 -8.980 1.00 28.00 93 LYS A N 1
ATOM 733 C CA . LYS A 1 93 ? 55.323 29.792 -9.721 1.00 28.00 93 LYS A CA 1
ATOM 734 C C . LYS A 1 93 ? 53.848 30.120 -10.051 1.00 28.00 93 LYS A C 1
ATOM 736 O O . LYS A 1 93 ? 53.071 29.203 -10.278 1.00 28.00 93 LYS A O 1
ATOM 741 N N . ASP A 1 94 ? 53.377 31.362 -9.923 1.00 26.91 94 ASP A N 1
ATOM 742 C CA . ASP A 1 94 ? 53.407 32.483 -10.897 1.00 26.91 94 ASP A CA 1
ATOM 743 C C . ASP A 1 94 ? 52.665 32.253 -12.234 1.00 26.91 94 ASP A C 1
ATOM 745 O O . ASP A 1 94 ? 53.222 31.662 -13.158 1.00 26.91 94 ASP A O 1
ATOM 749 N N . GLN A 1 95 ? 51.484 32.874 -12.389 1.00 31.02 95 GLN A N 1
ATOM 750 C CA . GLN A 1 95 ? 51.234 33.847 -13.470 1.00 31.02 95 GLN A CA 1
ATOM 751 C C . GLN A 1 95 ? 50.006 34.730 -13.176 1.00 31.02 95 GLN A C 1
ATOM 753 O O . GLN A 1 95 ? 49.072 34.320 -12.492 1.00 31.02 95 GLN A O 1
ATOM 758 N N . GLN A 1 96 ? 50.048 35.976 -13.654 1.00 32.62 96 GLN A N 1
ATOM 759 C CA . GLN A 1 96 ? 49.047 37.021 -13.412 1.00 32.62 96 GLN A CA 1
ATOM 760 C C . GLN A 1 96 ? 48.127 37.185 -14.626 1.00 32.62 96 GLN A C 1
ATOM 762 O O . GLN A 1 96 ? 48.589 37.022 -15.755 1.00 32.62 96 GLN A O 1
ATOM 767 N N . GLN A 1 97 ? 46.908 37.697 -14.421 1.00 29.83 97 GLN A N 1
ATOM 768 C CA . GLN A 1 97 ? 46.324 38.630 -15.390 1.00 29.83 97 GLN A CA 1
ATOM 769 C C . GLN A 1 97 ? 45.376 39.646 -14.731 1.00 29.83 97 GLN A C 1
ATOM 771 O O . GLN A 1 97 ? 44.418 39.281 -14.060 1.00 29.83 97 GLN A O 1
ATOM 776 N N . SER A 1 98 ? 45.736 40.922 -14.912 1.00 30.77 98 SER A N 1
ATOM 777 C CA . SER A 1 98 ? 44.901 42.139 -14.939 1.00 30.77 98 SER A CA 1
ATOM 778 C C . SER A 1 98 ? 43.515 42.120 -14.273 1.00 30.77 98 SER A C 1
ATOM 780 O O . SER A 1 98 ? 42.570 41.537 -14.799 1.00 30.77 98 SER A O 1
ATOM 782 N N . ALA A 1 99 ? 43.368 42.923 -13.215 1.00 31.11 99 ALA A N 1
ATOM 783 C CA . ALA A 1 99 ? 42.080 43.493 -12.821 1.00 31.11 99 ALA A CA 1
ATOM 784 C C . ALA A 1 99 ? 41.779 44.764 -13.642 1.00 31.11 99 ALA A C 1
ATOM 786 O O . ALA A 1 99 ? 42.708 45.490 -13.997 1.00 31.11 99 ALA A O 1
ATOM 787 N N . ASP A 1 100 ? 40.496 45.051 -13.875 1.00 29.14 100 ASP A N 1
ATOM 788 C CA . ASP A 1 100 ? 40.006 46.284 -14.509 1.00 29.14 100 ASP A CA 1
ATOM 789 C C . ASP A 1 100 ? 38.857 46.857 -13.640 1.00 29.14 100 ASP A C 1
ATOM 791 O O . ASP A 1 100 ? 37.909 46.119 -13.343 1.00 29.14 100 ASP A O 1
ATOM 795 N N . PRO A 1 101 ? 38.943 48.094 -13.105 1.00 39.81 101 PRO A N 1
ATOM 796 C CA . PRO A 1 101 ? 38.183 48.473 -11.913 1.00 39.81 101 PRO A CA 1
ATOM 797 C C . PRO A 1 101 ? 36.872 49.223 -12.213 1.00 39.81 101 PRO A C 1
ATOM 799 O O . PRO A 1 101 ? 36.725 50.379 -11.815 1.00 39.81 101 PRO A O 1
ATOM 802 N N . ASN A 1 102 ? 35.890 48.588 -12.869 1.00 40.56 102 ASN A N 1
ATOM 803 C CA . ASN A 1 102 ? 34.532 49.158 -12.915 1.00 40.56 102 ASN A CA 1
ATOM 804 C C . ASN A 1 102 ? 33.375 48.149 -13.090 1.00 40.56 102 ASN A C 1
ATOM 806 O O . ASN A 1 102 ? 32.925 47.876 -14.207 1.00 40.56 102 ASN A O 1
ATOM 810 N N . ASN A 1 103 ? 32.809 47.676 -11.975 1.00 32.81 103 ASN A N 1
ATOM 811 C CA . ASN A 1 103 ? 31.362 47.458 -11.886 1.00 32.81 103 ASN A CA 1
ATOM 812 C C . ASN A 1 103 ? 30.862 47.515 -10.436 1.00 32.81 103 ASN A C 1
ATOM 814 O O . ASN A 1 103 ? 31.598 47.204 -9.500 1.00 32.81 103 ASN A O 1
ATOM 818 N N . GLU A 1 104 ? 29.610 47.930 -10.271 1.00 39.88 104 GLU A N 1
ATOM 819 C CA . GLU A 1 104 ? 28.988 48.198 -8.973 1.00 39.88 104 GLU A CA 1
ATOM 820 C C . GLU A 1 104 ? 28.474 46.914 -8.289 1.00 39.88 104 GLU A C 1
ATOM 822 O O . GLU A 1 104 ? 28.492 45.821 -8.859 1.00 39.88 104 GLU A O 1
ATOM 827 N N . HIS A 1 105 ? 28.031 47.050 -7.034 1.00 45.38 105 HIS A N 1
ATOM 828 C CA . HIS A 1 105 ? 27.608 45.959 -6.149 1.00 45.38 105 HIS A CA 1
ATOM 829 C C . HIS A 1 105 ? 26.699 44.906 -6.817 1.00 45.38 105 HIS A C 1
ATOM 831 O O . HIS A 1 105 ? 25.495 45.111 -6.968 1.00 45.38 105 HIS A O 1
ATOM 837 N N . GLN A 1 106 ? 27.242 43.715 -7.092 1.00 40.97 106 GLN A N 1
ATOM 838 C CA . GLN A 1 106 ? 26.432 42.510 -7.286 1.00 40.97 106 GLN A CA 1
ATOM 839 C C . GLN A 1 106 ? 26.352 41.736 -5.969 1.00 40.97 106 GLN A C 1
ATOM 841 O O . GLN A 1 106 ? 27.316 41.094 -5.553 1.00 40.97 106 GLN A O 1
ATOM 846 N N . GLU A 1 107 ? 25.190 41.786 -5.313 1.00 55.00 107 GLU A N 1
ATOM 847 C CA . GLU A 1 107 ? 24.906 40.924 -4.164 1.00 55.00 107 GLU A CA 1
ATOM 848 C C . GLU A 1 107 ? 25.007 39.432 -4.548 1.00 55.00 107 GLU A C 1
ATOM 850 O O . GLU A 1 107 ? 24.624 39.047 -5.663 1.00 55.00 107 GLU A O 1
ATOM 855 N N . PRO A 1 108 ? 25.471 38.555 -3.636 1.00 53.72 108 PRO A N 1
ATOM 856 C CA . PRO A 1 108 ? 25.497 37.118 -3.881 1.00 53.72 108 PRO A CA 1
ATOM 857 C C . PRO A 1 108 ? 24.069 36.593 -4.081 1.00 53.72 108 PRO A C 1
ATOM 859 O O . PRO A 1 108 ? 23.247 36.575 -3.162 1.00 53.72 108 PRO A O 1
ATOM 862 N N . ARG A 1 109 ? 23.765 36.163 -5.312 1.00 59.53 109 ARG A N 1
ATOM 863 C CA . ARG A 1 109 ? 22.424 35.711 -5.715 1.00 59.53 109 ARG A CA 1
ATOM 864 C C . ARG A 1 109 ? 21.956 34.565 -4.815 1.00 59.53 109 ARG A C 1
ATOM 866 O O . ARG A 1 109 ? 22.637 33.548 -4.701 1.00 59.53 109 ARG A O 1
ATOM 873 N N . LYS A 1 110 ? 20.772 34.722 -4.210 1.00 59.00 110 LYS A N 1
ATOM 874 C CA . LYS A 1 110 ? 20.179 33.729 -3.298 1.00 59.00 110 LYS A CA 1
ATOM 875 C C . LYS A 1 110 ? 20.112 32.345 -3.973 1.00 59.00 110 LYS A C 1
ATOM 877 O O . LYS A 1 110 ? 19.640 32.267 -5.110 1.00 59.00 110 LYS A O 1
ATOM 882 N N . PRO A 1 111 ? 20.552 31.259 -3.307 1.00 56.62 111 PRO A N 1
ATOM 883 C CA . PRO A 1 111 ? 20.586 29.930 -3.908 1.00 56.62 111 PRO A CA 1
ATOM 884 C C . PRO A 1 111 ? 19.167 29.405 -4.161 1.00 56.62 111 PRO A C 1
ATOM 886 O O . PRO A 1 111 ? 18.407 29.139 -3.234 1.00 56.62 111 PRO A O 1
ATOM 889 N N . GLY A 1 112 ? 18.813 29.251 -5.437 1.00 68.75 112 GLY A N 1
ATOM 890 C CA . GLY A 1 112 ? 17.511 28.758 -5.879 1.00 68.75 112 GLY A CA 1
ATOM 891 C C . GLY A 1 112 ? 17.278 29.017 -7.368 1.00 68.75 112 GLY A C 1
ATOM 892 O O . GLY A 1 112 ? 17.962 29.833 -7.988 1.00 68.75 112 GLY A O 1
ATOM 893 N N . LYS A 1 113 ? 16.298 28.327 -7.965 1.00 63.47 113 LYS A N 1
ATOM 894 C CA . LYS A 1 113 ? 15.804 28.700 -9.299 1.00 63.47 113 LYS A CA 1
ATOM 895 C C . LYS A 1 113 ? 15.009 30.003 -9.198 1.00 63.47 113 LYS A C 1
ATOM 897 O O . LYS A 1 113 ? 14.272 30.202 -8.237 1.00 63.47 113 LYS A O 1
ATOM 902 N N . GLN A 1 114 ? 15.147 30.869 -10.200 1.00 77.94 114 GLN A N 1
ATOM 903 C CA . GLN A 1 114 ? 14.381 32.115 -10.272 1.00 77.94 114 GLN A CA 1
ATOM 904 C C . GLN A 1 114 ? 12.869 31.826 -10.359 1.00 77.94 114 GLN A C 1
ATOM 906 O O . GLN A 1 114 ? 12.484 30.857 -11.024 1.00 77.94 114 GLN A O 1
ATOM 911 N N . PRO A 1 115 ? 12.001 32.652 -9.744 1.00 61.94 115 PRO A N 1
ATOM 912 C CA . PRO A 1 115 ? 10.559 32.585 -9.971 1.00 61.94 115 PRO A CA 1
ATOM 913 C C . PRO A 1 115 ? 10.242 32.651 -11.472 1.00 61.94 115 PRO A C 1
ATOM 915 O O . PRO A 1 115 ? 10.792 33.482 -12.189 1.00 61.94 115 PRO A O 1
ATOM 918 N N . GLY A 1 116 ? 9.390 31.746 -11.959 1.00 72.44 116 GLY A N 1
ATOM 919 C CA . GLY A 1 116 ? 9.072 31.628 -13.389 1.00 72.44 116 GLY A CA 1
ATOM 920 C C . GLY A 1 116 ? 10.073 30.822 -14.233 1.00 72.44 116 GLY A C 1
ATOM 921 O O . GLY A 1 116 ? 9.826 30.627 -15.421 1.00 72.44 116 GLY A O 1
ATOM 922 N N . ALA A 1 117 ? 11.167 30.299 -13.663 1.00 69.94 117 ALA A N 1
ATOM 923 C CA . ALA A 1 117 ? 12.065 29.396 -14.389 1.00 69.94 117 ALA A CA 1
ATOM 924 C C . ALA A 1 117 ? 11.325 28.124 -14.848 1.00 69.94 117 ALA A C 1
ATOM 926 O O . ALA A 1 117 ? 10.740 27.409 -14.031 1.00 69.94 117 ALA A O 1
ATOM 927 N N . GLN A 1 118 ? 11.381 27.823 -16.150 1.00 69.38 118 GLN A N 1
ATOM 928 C CA . GLN A 1 118 ? 10.611 26.735 -16.754 1.00 69.38 118 GLN A CA 1
ATOM 929 C C . GLN A 1 118 ? 10.906 25.376 -16.095 1.00 69.38 118 GLN A C 1
ATOM 931 O O . GLN A 1 118 ? 12.057 24.949 -15.943 1.00 69.38 118 GLN A O 1
ATOM 936 N N . GLY A 1 119 ? 9.837 24.682 -15.700 1.00 66.50 119 GLY A N 1
ATOM 937 C CA . GLY A 1 119 ? 9.915 23.333 -15.157 1.00 66.50 119 GLY A CA 1
ATOM 938 C C . GLY A 1 119 ? 10.224 22.320 -16.256 1.00 66.50 119 GLY A C 1
ATOM 939 O O . GLY A 1 119 ? 9.402 22.100 -17.143 1.00 66.50 119 GLY A O 1
ATOM 940 N N . PHE A 1 120 ? 11.380 21.661 -16.170 1.00 62.88 120 PHE A N 1
ATOM 941 C CA . PHE A 1 120 ? 11.708 20.493 -16.992 1.00 62.88 120 PHE A CA 1
ATOM 942 C C . PHE A 1 120 ? 10.933 19.267 -16.485 1.00 62.88 120 PHE A C 1
ATOM 944 O O . PHE A 1 120 ? 11.467 18.420 -15.771 1.00 62.88 120 PHE A O 1
ATOM 951 N N . GLY A 1 121 ? 9.637 19.227 -16.801 1.00 63.91 121 GLY A N 1
ATOM 952 C CA . GLY A 1 121 ? 8.787 18.055 -16.605 1.00 63.91 121 GLY A CA 1
ATOM 953 C C . GLY A 1 121 ? 9.113 16.934 -17.598 1.00 63.91 121 GLY A C 1
ATOM 954 O O . GLY A 1 121 ? 9.833 17.136 -18.576 1.00 63.91 121 GLY A O 1
ATOM 955 N N . ARG A 1 122 ? 8.557 15.740 -17.361 1.00 68.00 122 ARG A N 1
ATOM 956 C CA . ARG A 1 122 ? 8.637 14.627 -18.321 1.00 68.00 122 ARG A CA 1
ATOM 957 C C . ARG A 1 122 ? 7.803 14.961 -19.558 1.00 68.00 122 ARG A C 1
ATOM 959 O O . ARG A 1 122 ? 6.667 15.409 -19.423 1.00 68.00 122 ARG A O 1
ATOM 966 N N . THR A 1 123 ? 8.358 14.734 -20.744 1.00 69.81 123 THR A N 1
ATOM 967 C CA . THR A 1 123 ? 7.687 14.997 -22.029 1.00 69.81 123 THR A CA 1
ATOM 968 C C . THR A 1 123 ? 7.068 13.743 -22.645 1.00 69.81 123 THR A C 1
ATOM 970 O O . THR A 1 123 ? 6.130 13.862 -23.432 1.00 69.81 123 THR A O 1
ATOM 973 N N . GLN A 1 124 ? 7.547 12.547 -22.281 1.00 72.00 124 GLN A N 1
ATOM 974 C CA . GLN A 1 124 ? 6.962 11.284 -22.728 1.00 72.00 124 GLN A CA 1
ATOM 975 C C . GLN A 1 124 ? 5.540 11.112 -22.177 1.00 72.00 124 GLN A C 1
ATOM 977 O O . GLN A 1 124 ? 5.310 11.243 -20.974 1.00 72.00 124 GLN A O 1
ATOM 982 N N . LYS A 1 125 ? 4.602 10.752 -23.058 1.00 79.81 125 LYS A N 1
ATOM 983 C CA . LYS A 1 125 ? 3.257 10.285 -22.703 1.00 79.81 125 LYS A CA 1
ATOM 984 C C . LYS A 1 125 ? 3.160 8.809 -23.072 1.00 79.81 125 LYS A C 1
ATOM 986 O O . LYS A 1 125 ? 3.118 8.486 -24.255 1.00 79.81 125 LYS A O 1
ATOM 991 N N . LEU A 1 126 ? 3.153 7.929 -22.076 1.00 83.31 126 LEU A N 1
ATOM 992 C CA . LEU A 1 126 ? 2.957 6.496 -22.287 1.00 83.31 126 LEU A CA 1
ATOM 993 C C . LEU A 1 126 ? 1.462 6.181 -22.217 1.00 83.31 126 LEU A C 1
ATOM 995 O O . LEU A 1 126 ? 0.782 6.612 -21.287 1.00 83.31 126 LEU A O 1
ATOM 999 N N . ALA A 1 127 ? 0.946 5.427 -23.188 1.00 89.38 127 ALA A N 1
ATOM 1000 C CA . ALA A 1 127 ? -0.418 4.911 -23.119 1.00 89.38 127 ALA A CA 1
ATOM 1001 C C . ALA A 1 127 ? -0.557 3.953 -21.924 1.00 89.38 127 ALA A C 1
ATOM 1003 O O . ALA A 1 127 ? 0.394 3.251 -21.578 1.00 89.38 127 ALA A O 1
ATOM 1004 N N . ILE A 1 128 ? -1.722 3.924 -21.277 1.00 93.31 128 ILE A N 1
ATOM 1005 C CA . ILE A 1 128 ? -2.015 2.916 -20.250 1.00 93.31 128 ILE A CA 1
ATOM 1006 C C . ILE A 1 128 ? -2.309 1.598 -20.972 1.00 93.31 128 ILE A C 1
ATOM 1008 O O . ILE A 1 128 ? -3.191 1.543 -21.826 1.00 93.31 128 ILE A O 1
ATOM 1012 N N . THR A 1 129 ? -1.557 0.555 -20.631 1.00 93.44 129 THR A N 1
ATOM 1013 C CA . THR A 1 129 ? -1.698 -0.800 -21.196 1.00 93.44 129 THR A CA 1
ATOM 1014 C C . THR A 1 129 ? -2.616 -1.687 -20.360 1.00 93.44 129 THR A C 1
ATOM 1016 O O . THR A 1 129 ? -3.309 -2.537 -20.906 1.00 93.44 129 THR A O 1
ATOM 1019 N N . HIS A 1 130 ? -2.640 -1.472 -19.041 1.00 93.44 130 HIS A N 1
ATOM 1020 C CA . HIS A 1 130 ? -3.336 -2.317 -18.075 1.00 93.44 130 HIS A CA 1
ATOM 1021 C C . HIS A 1 130 ? -4.007 -1.466 -16.991 1.00 93.44 130 HIS A C 1
ATOM 1023 O O . HIS A 1 130 ? -3.524 -0.387 -16.640 1.00 93.44 130 HIS A O 1
ATOM 1029 N N . TYR A 1 131 ? -5.092 -1.982 -16.422 1.00 95.50 131 TYR A N 1
ATOM 1030 C CA . TYR A 1 131 ? -5.799 -1.387 -15.290 1.00 95.50 131 TYR A CA 1
ATOM 1031 C C . TYR A 1 131 ? -5.883 -2.417 -14.161 1.00 95.50 131 TYR A C 1
ATOM 1033 O O . TYR A 1 131 ? -6.049 -3.606 -14.430 1.00 95.50 131 TYR A O 1
ATOM 1041 N N . GLN A 1 132 ? -5.748 -1.977 -12.910 1.00 94.44 132 GLN A N 1
ATOM 1042 C CA . GLN A 1 132 ? -5.909 -2.841 -11.741 1.00 94.44 132 GLN A CA 1
ATOM 1043 C C . GLN A 1 132 ? -6.611 -2.094 -10.608 1.00 94.44 132 GLN A C 1
ATOM 1045 O O . GLN A 1 132 ? -6.068 -1.144 -10.044 1.00 94.44 132 GLN A O 1
ATOM 1050 N N . ASP A 1 133 ? -7.786 -2.576 -10.234 1.00 95.00 133 ASP A N 1
ATOM 1051 C CA . ASP A 1 133 ? -8.592 -2.004 -9.165 1.00 95.00 133 ASP A CA 1
ATOM 1052 C C . ASP A 1 133 ? -8.317 -2.721 -7.834 1.00 95.00 133 ASP A C 1
ATOM 1054 O O . ASP A 1 133 ? -8.285 -3.952 -7.762 1.00 95.00 133 ASP A O 1
ATOM 1058 N N . HIS A 1 134 ? -8.079 -1.948 -6.771 1.00 93.44 134 HIS A N 1
ATOM 1059 C CA . HIS A 1 134 ? -7.745 -2.448 -5.435 1.00 93.44 134 HIS A CA 1
ATOM 1060 C C . HIS A 1 134 ? -8.830 -2.055 -4.428 1.00 93.44 134 HIS A C 1
ATOM 1062 O O . HIS A 1 134 ? -8.971 -0.881 -4.076 1.00 93.44 134 HIS A O 1
ATOM 1068 N N . TYR A 1 135 ? -9.556 -3.050 -3.919 1.00 94.38 135 TYR A N 1
ATOM 1069 C CA . TYR A 1 135 ? -10.654 -2.876 -2.960 1.00 94.38 135 TYR A CA 1
ATOM 1070 C C . TYR A 1 135 ? -10.241 -3.243 -1.528 1.00 94.38 135 TYR A C 1
ATOM 1072 O O . TYR A 1 135 ? -9.385 -4.115 -1.353 1.00 94.38 135 TYR A O 1
ATOM 1080 N N . PRO A 1 136 ? -10.822 -2.619 -0.489 1.00 93.25 136 PRO A N 1
ATOM 1081 C CA . PRO A 1 136 ? -10.679 -3.083 0.884 1.00 93.25 136 PRO A CA 1
ATOM 1082 C C . PRO A 1 136 ? -11.568 -4.320 1.071 1.00 93.25 136 PRO A C 1
ATOM 1084 O O . PRO A 1 136 ? -12.739 -4.303 0.713 1.00 93.25 136 PRO A O 1
ATOM 1087 N N . GLU A 1 137 ? -11.006 -5.407 1.598 1.00 92.69 137 GLU A N 1
ATOM 1088 C CA . GLU A 1 137 ? -11.716 -6.693 1.734 1.00 92.69 137 GLU A CA 1
ATOM 1089 C C . GLU A 1 137 ? -12.461 -6.811 3.073 1.00 92.69 137 GLU A C 1
ATOM 1091 O O . GLU A 1 137 ? -13.449 -7.534 3.186 1.00 92.69 137 GLU A O 1
ATOM 1096 N N . ILE A 1 138 ? -11.972 -6.112 4.101 1.00 92.50 138 ILE A N 1
ATOM 1097 C CA . ILE A 1 138 ? -12.419 -6.218 5.491 1.00 92.50 138 ILE A CA 1
ATOM 1098 C C . ILE A 1 138 ? -12.381 -4.824 6.129 1.00 92.50 138 ILE A C 1
ATOM 1100 O O . ILE A 1 138 ? -11.438 -4.068 5.890 1.00 92.50 138 ILE A O 1
ATOM 1104 N N . CYS A 1 139 ? -13.378 -4.489 6.950 1.00 91.88 139 CYS A N 1
ATOM 1105 C CA . CYS A 1 139 ? -13.450 -3.213 7.656 1.00 91.88 139 CYS A CA 1
ATOM 1106 C C . CYS A 1 139 ? -12.323 -3.054 8.691 1.00 91.88 139 CYS A C 1
ATOM 1108 O O . CYS A 1 139 ? -12.021 -3.979 9.453 1.00 91.88 139 CYS A O 1
ATOM 1110 N N . ALA A 1 140 ? -11.708 -1.867 8.752 1.00 89.69 140 ALA A N 1
ATOM 1111 C CA . ALA A 1 140 ? -10.647 -1.593 9.725 1.00 89.69 140 ALA A CA 1
ATOM 1112 C C . ALA A 1 140 ? -11.172 -1.566 11.174 1.00 89.69 140 ALA A C 1
ATOM 1114 O O . ALA A 1 140 ? -10.465 -2.034 12.071 1.00 89.69 140 ALA A O 1
ATOM 1115 N N . CYS A 1 141 ? -12.405 -1.089 11.370 1.00 89.44 141 CYS A N 1
ATOM 1116 C CA . CYS A 1 141 ? -13.107 -1.028 12.651 1.00 89.44 141 CYS A CA 1
ATOM 1117 C C . CYS A 1 141 ? -13.731 -2.392 13.023 1.00 89.44 141 CYS A C 1
ATOM 1119 O O . CYS A 1 141 ? -13.101 -3.177 13.731 1.00 89.44 141 CYS A O 1
ATOM 1121 N N . CYS A 1 142 ? -14.912 -2.722 12.486 1.00 88.75 142 CYS A N 1
ATOM 1122 C CA . CYS A 1 142 ? -15.713 -3.890 12.887 1.00 88.75 142 CYS A CA 1
ATOM 1123 C C . CYS A 1 142 ? -15.221 -5.261 12.380 1.00 88.75 142 CYS A C 1
ATOM 1125 O O . CYS A 1 142 ? -15.803 -6.284 12.712 1.00 88.75 142 CYS A O 1
ATOM 1127 N N . HIS A 1 143 ? -14.176 -5.320 11.547 1.00 90.31 143 HIS A N 1
ATOM 1128 C CA . HIS A 1 143 ? -13.656 -6.565 10.950 1.00 90.31 143 HIS A CA 1
ATOM 1129 C C . HIS A 1 143 ? -14.642 -7.376 10.074 1.00 90.31 143 HIS A C 1
ATOM 1131 O O . HIS A 1 143 ? -14.316 -8.480 9.639 1.00 90.31 143 HIS A O 1
ATOM 1137 N N . GLN A 1 144 ? -15.811 -6.825 9.735 1.00 90.50 144 GLN A N 1
ATOM 1138 C CA . GLN A 1 144 ? -16.742 -7.434 8.779 1.00 90.50 144 GLN A CA 1
ATOM 1139 C C . GLN A 1 144 ? -16.205 -7.357 7.337 1.00 90.50 144 GLN A C 1
ATOM 1141 O O . GLN A 1 144 ? -15.500 -6.411 6.971 1.00 90.50 144 GLN A O 1
ATOM 1146 N N . THR A 1 145 ? -16.553 -8.340 6.500 1.00 93.38 145 THR A N 1
ATOM 1147 C CA . THR A 1 145 ? -16.221 -8.357 5.063 1.00 93.38 145 THR A CA 1
ATOM 1148 C C . THR A 1 145 ? -16.927 -7.222 4.319 1.00 93.38 145 THR A C 1
ATOM 1150 O O . THR A 1 145 ? -18.104 -6.955 4.550 1.00 93.38 145 THR A O 1
ATOM 1153 N N . LEU A 1 146 ? -16.217 -6.565 3.402 1.00 93.19 146 LEU A N 1
ATOM 1154 C CA . LEU A 1 146 ? -16.720 -5.433 2.623 1.00 93.19 146 LEU A CA 1
ATOM 1155 C C . LEU A 1 146 ? -17.074 -5.858 1.192 1.00 93.19 146 LEU A C 1
ATOM 1157 O O . LEU A 1 146 ? -16.254 -6.456 0.497 1.00 93.19 146 LEU A O 1
ATOM 1161 N N . GLU A 1 147 ? -18.276 -5.515 0.719 1.00 89.62 147 GLU A N 1
ATOM 1162 C CA . GLU A 1 147 ? -18.653 -5.735 -0.683 1.00 89.62 147 GLU A CA 1
ATOM 1163 C C . GLU A 1 147 ? -18.094 -4.630 -1.603 1.00 89.62 147 GLU A C 1
ATOM 1165 O O . GLU A 1 147 ? -18.426 -3.455 -1.415 1.00 89.62 147 GLU A O 1
ATOM 1170 N N . PRO A 1 148 ? -17.371 -4.969 -2.692 1.00 89.25 148 PRO A N 1
ATOM 1171 C CA . PRO A 1 148 ? -16.922 -3.990 -3.691 1.00 89.25 148 PRO A CA 1
ATOM 1172 C C . PRO A 1 148 ? -18.052 -3.242 -4.423 1.00 89.25 148 PRO A C 1
ATOM 1174 O O . PRO A 1 148 ? -17.795 -2.271 -5.128 1.00 89.25 148 PRO A O 1
ATOM 1177 N N . ARG A 1 149 ? -19.312 -3.677 -4.278 1.00 87.44 149 ARG A N 1
ATOM 1178 C CA . ARG A 1 149 ? -20.478 -3.127 -4.989 1.00 87.44 149 ARG A CA 1
ATOM 1179 C C . ARG A 1 149 ? -20.746 -1.646 -4.694 1.00 87.44 149 ARG A C 1
ATOM 1181 O O . ARG A 1 149 ? -21.277 -0.950 -5.555 1.00 87.44 149 ARG A O 1
ATOM 1188 N N . HIS A 1 150 ? -20.378 -1.177 -3.504 1.00 86.06 150 HIS A N 1
ATOM 1189 C CA . HIS A 1 150 ? -20.556 0.213 -3.064 1.00 86.06 150 HIS A CA 1
ATOM 1190 C C . HIS A 1 150 ? -19.215 0.960 -2.946 1.00 86.06 150 HIS A C 1
ATOM 1192 O O . HIS A 1 150 ? -19.104 1.943 -2.218 1.00 86.06 150 HIS A O 1
ATOM 1198 N N . ALA A 1 151 ? -18.184 0.474 -3.643 1.00 94.44 151 ALA A N 1
ATOM 1199 C CA . ALA A 1 151 ? -16.843 1.031 -3.590 1.00 94.44 151 ALA A CA 1
ATOM 1200 C C . ALA A 1 151 ? -16.705 2.331 -4.398 1.00 94.44 151 ALA A C 1
ATOM 1202 O O . ALA A 1 151 ? -17.101 2.408 -5.562 1.00 94.44 151 ALA A O 1
ATOM 1203 N N . ILE A 1 152 ? -16.059 3.333 -3.802 1.00 95.81 152 ILE A N 1
ATOM 1204 C CA . ILE A 1 152 ? -15.782 4.640 -4.407 1.00 95.81 152 ILE A CA 1
ATOM 1205 C C . ILE A 1 152 ? -14.279 4.743 -4.686 1.00 95.81 152 ILE A C 1
ATOM 1207 O O . ILE A 1 152 ? -13.459 4.454 -3.818 1.00 95.81 152 ILE A O 1
ATOM 1211 N N . ALA A 1 153 ? -13.893 5.132 -5.903 1.00 96.38 153 ALA A N 1
ATOM 1212 C CA . ALA A 1 153 ? -12.489 5.342 -6.253 1.00 96.38 153 ALA A CA 1
ATOM 1213 C C . ALA A 1 153 ? -11.985 6.656 -5.631 1.00 96.38 153 ALA A C 1
ATOM 1215 O O . ALA A 1 153 ? -12.402 7.732 -6.060 1.00 96.38 153 ALA A O 1
ATOM 1216 N N . TYR A 1 154 ? -11.086 6.576 -4.644 1.00 94.50 154 TYR A N 1
ATOM 1217 C CA . TYR A 1 154 ? -10.598 7.753 -3.905 1.00 94.50 154 TYR A CA 1
ATOM 1218 C C . TYR A 1 154 ? -9.209 8.226 -4.363 1.00 94.50 154 TYR A C 1
ATOM 1220 O O . TYR A 1 154 ? -8.857 9.391 -4.175 1.00 94.50 154 TYR A O 1
ATOM 1228 N N . ALA A 1 155 ? -8.408 7.342 -4.967 1.00 93.75 155 ALA A N 1
ATOM 1229 C CA . ALA A 1 155 ? -7.088 7.671 -5.500 1.00 93.75 155 ALA A CA 1
ATOM 1230 C C . ALA A 1 155 ? -6.678 6.726 -6.643 1.00 93.75 155 ALA A C 1
ATOM 1232 O O . ALA A 1 155 ? -7.264 5.664 -6.836 1.00 93.75 155 ALA A O 1
ATOM 1233 N N . ALA A 1 156 ? -5.641 7.094 -7.397 1.00 93.00 156 ALA A N 1
ATOM 1234 C CA . ALA A 1 156 ? -5.030 6.226 -8.401 1.00 93.00 156 ALA A CA 1
ATOM 1235 C C . ALA A 1 156 ? -3.535 6.535 -8.564 1.00 93.00 156 ALA A C 1
ATOM 1237 O O . ALA A 1 156 ? -3.101 7.661 -8.313 1.00 93.00 156 ALA A O 1
ATOM 1238 N N . TYR A 1 157 ? -2.756 5.552 -9.013 1.00 91.06 157 TYR A N 1
ATOM 1239 C CA . TYR A 1 157 ? -1.347 5.718 -9.367 1.00 91.06 157 TYR A CA 1
ATOM 1240 C C . TYR A 1 157 ? -0.973 4.906 -10.603 1.00 91.06 157 TYR A C 1
ATOM 1242 O O . TYR A 1 157 ? -1.647 3.950 -10.973 1.00 91.06 157 TYR A O 1
ATOM 1250 N N . GLU A 1 158 ? 0.126 5.286 -11.240 1.00 91.31 158 GLU A N 1
ATOM 1251 C CA . GLU A 1 158 ? 0.667 4.604 -12.412 1.00 91.31 158 GLU A CA 1
ATOM 1252 C C . GLU A 1 158 ? 1.945 3.850 -12.039 1.00 91.31 158 GLU A C 1
ATOM 1254 O O . GLU A 1 158 ? 2.713 4.271 -11.169 1.00 91.31 158 GLU A O 1
ATOM 1259 N N . THR A 1 159 ? 2.182 2.711 -12.681 1.00 91.88 159 THR A N 1
ATOM 1260 C CA . THR A 1 159 ? 3.421 1.941 -12.564 1.00 91.88 159 THR A CA 1
ATOM 1261 C C . THR A 1 159 ? 3.847 1.457 -13.941 1.00 91.88 159 THR A C 1
ATOM 1263 O O . THR A 1 159 ? 3.110 0.759 -14.629 1.00 91.88 159 THR A O 1
ATOM 1266 N N . ILE A 1 160 ? 5.057 1.842 -14.331 1.00 92.06 160 ILE A N 1
ATOM 1267 C CA . ILE A 1 160 ? 5.785 1.332 -15.485 1.00 92.06 160 ILE A CA 1
ATOM 1268 C C . ILE A 1 160 ? 6.654 0.185 -14.974 1.00 92.06 160 ILE A C 1
ATOM 1270 O O . ILE A 1 160 ? 7.554 0.385 -14.150 1.00 92.06 160 ILE A O 1
ATOM 1274 N N . ASN A 1 161 ? 6.379 -1.021 -15.442 1.00 92.31 161 ASN A N 1
ATOM 1275 C CA . ASN A 1 161 ? 7.151 -2.214 -15.158 1.00 92.31 161 ASN A CA 1
ATOM 1276 C C . ASN A 1 161 ? 7.738 -2.789 -16.458 1.00 92.31 161 ASN A C 1
ATOM 1278 O O . ASN A 1 161 ? 7.450 -2.329 -17.563 1.00 92.31 161 ASN A O 1
ATOM 1282 N N . VAL A 1 162 ? 8.624 -3.766 -16.298 1.00 91.44 162 VAL A N 1
ATOM 1283 C CA . VAL A 1 162 ? 9.151 -4.579 -17.386 1.00 91.44 162 VAL A CA 1
ATOM 1284 C C . VAL A 1 162 ? 8.901 -6.037 -17.041 1.00 91.44 162 VAL A C 1
ATOM 1286 O O . VAL A 1 162 ? 9.200 -6.471 -15.924 1.00 91.44 162 VAL A O 1
ATOM 1289 N N . GLU A 1 163 ? 8.376 -6.773 -18.009 1.00 87.94 163 GLU A N 1
ATOM 1290 C CA . GLU A 1 163 ? 8.074 -8.197 -17.929 1.00 87.94 163 GLU A CA 1
ATOM 1291 C C . GLU A 1 163 ? 8.782 -8.952 -19.060 1.00 87.94 163 GLU A C 1
ATOM 1293 O O . GLU A 1 163 ? 9.032 -8.413 -20.141 1.00 87.94 163 GLU A O 1
ATOM 1298 N N . TRP A 1 164 ? 9.168 -10.197 -18.783 1.00 84.38 164 TRP A N 1
ATOM 1299 C CA . TRP A 1 164 ? 9.800 -11.063 -19.775 1.00 84.38 164 TRP A CA 1
ATOM 1300 C C . TRP A 1 164 ? 8.723 -11.688 -20.653 1.00 84.38 164 TRP A C 1
ATOM 1302 O O . TRP A 1 164 ? 7.733 -12.205 -20.137 1.00 84.38 164 TRP A O 1
ATOM 1312 N N . GLY A 1 165 ? 8.933 -11.630 -21.965 1.00 80.31 165 GLY A N 1
ATOM 1313 C CA . GLY A 1 165 ? 8.046 -12.240 -22.946 1.00 80.31 165 GLY A CA 1
ATOM 1314 C C . GLY A 1 165 ? 8.011 -13.767 -22.853 1.00 80.31 165 GLY A C 1
ATOM 1315 O O . GLY A 1 165 ? 8.960 -14.396 -22.374 1.00 80.31 165 GLY A O 1
ATOM 1316 N N . ASP A 1 166 ? 6.914 -14.354 -23.324 1.00 84.25 166 ASP A N 1
ATOM 1317 C CA . ASP A 1 166 ? 6.720 -15.803 -23.397 1.00 84.25 166 ASP A CA 1
ATOM 1318 C C . ASP A 1 166 ? 7.254 -16.395 -24.723 1.00 84.25 166 ASP A C 1
ATOM 1320 O O . ASP A 1 166 ? 8.099 -15.804 -25.398 1.00 84.25 166 ASP A O 1
ATOM 1324 N N . VAL A 1 167 ? 6.818 -17.608 -25.074 1.00 85.69 167 VAL A N 1
ATOM 1325 C CA . VAL A 1 167 ? 7.249 -18.310 -26.297 1.00 85.69 167 VAL A CA 1
ATOM 1326 C C . VAL A 1 167 ? 6.585 -17.734 -27.558 1.00 85.69 167 VAL A C 1
ATOM 1328 O O . VAL A 1 167 ? 7.153 -17.847 -28.642 1.00 85.69 167 VAL A O 1
ATOM 1331 N N . GLU A 1 168 ? 5.414 -17.105 -27.432 1.00 82.62 168 GLU A N 1
ATOM 1332 C CA . GLU A 1 168 ? 4.684 -16.481 -28.543 1.00 82.62 168 GLU A CA 1
ATOM 1333 C C . GLU A 1 168 ? 5.120 -15.020 -28.751 1.00 82.62 168 GLU A C 1
ATOM 1335 O O . GLU A 1 168 ? 5.193 -14.547 -29.886 1.00 82.62 168 GLU A O 1
ATOM 1340 N N . HIS A 1 169 ? 5.498 -14.333 -27.668 1.00 78.69 169 HIS A N 1
ATOM 1341 C CA . HIS A 1 169 ? 5.906 -12.926 -27.639 1.00 78.69 169 HIS A CA 1
ATOM 1342 C C . HIS A 1 169 ? 7.323 -12.746 -27.051 1.00 78.69 169 HIS A C 1
ATOM 1344 O O . HIS A 1 169 ? 7.489 -12.014 -26.071 1.00 78.69 169 HIS A O 1
ATOM 1350 N N . PRO A 1 170 ? 8.365 -13.401 -27.600 1.00 82.44 170 PRO A N 1
ATOM 1351 C CA . PRO A 1 170 ? 9.688 -13.453 -26.984 1.00 82.44 170 PRO A CA 1
ATOM 1352 C C . PRO A 1 170 ? 10.369 -12.082 -26.928 1.00 82.44 170 PRO A C 1
ATOM 1354 O O . PRO A 1 170 ? 10.501 -11.389 -27.937 1.00 82.44 170 PRO A O 1
ATOM 1357 N N . GLY A 1 171 ? 10.881 -11.718 -25.749 1.00 85.38 171 GLY A N 1
ATOM 1358 C CA . GLY A 1 171 ? 11.639 -10.484 -25.555 1.00 85.38 171 GLY A CA 1
ATOM 1359 C C . GLY A 1 171 ? 11.400 -9.834 -24.197 1.00 85.38 171 GLY A C 1
ATOM 1360 O O . GLY A 1 171 ? 11.360 -10.505 -23.165 1.00 85.38 171 GLY A O 1
ATOM 1361 N N . ILE A 1 172 ? 11.285 -8.508 -24.212 1.00 87.38 172 ILE A N 1
ATOM 1362 C CA . ILE A 1 172 ? 11.124 -7.654 -23.035 1.00 87.38 172 ILE A CA 1
ATOM 1363 C C . ILE A 1 172 ? 9.955 -6.706 -23.312 1.00 87.38 172 ILE A C 1
ATOM 1365 O O . ILE A 1 172 ? 10.016 -5.910 -24.246 1.00 87.38 172 ILE A O 1
ATOM 1369 N N . LEU A 1 173 ? 8.894 -6.802 -22.514 1.00 87.62 173 LEU A N 1
ATOM 1370 C CA . LEU A 1 173 ? 7.661 -6.031 -22.670 1.00 87.62 173 LEU A CA 1
ATOM 1371 C C . LEU A 1 173 ? 7.589 -4.938 -21.598 1.00 87.62 173 LEU A C 1
ATOM 1373 O O . LEU A 1 173 ? 7.833 -5.196 -20.418 1.00 87.62 173 LEU A O 1
ATOM 1377 N N . VAL A 1 174 ? 7.240 -3.714 -22.001 1.00 88.25 174 VAL A N 1
ATOM 1378 C CA . VAL A 1 174 ? 7.016 -2.589 -21.080 1.00 88.25 174 VAL A CA 1
ATOM 1379 C C . VAL A 1 174 ? 5.531 -2.520 -20.743 1.00 88.25 174 VAL A C 1
ATOM 1381 O O . VAL A 1 174 ? 4.711 -2.164 -21.589 1.00 88.25 174 VAL A O 1
ATOM 1384 N N . THR A 1 175 ? 5.179 -2.830 -19.499 1.00 91.38 175 THR A N 1
ATOM 1385 C CA . THR A 1 175 ? 3.807 -2.728 -18.997 1.00 91.38 175 THR A CA 1
ATOM 1386 C C . THR A 1 175 ? 3.617 -1.388 -18.294 1.00 91.38 175 THR A C 1
ATOM 1388 O O . THR A 1 175 ? 4.353 -1.027 -17.379 1.00 91.38 175 THR A O 1
ATOM 1391 N N . HIS A 1 176 ? 2.625 -0.613 -18.729 1.00 93.31 176 HIS A N 1
ATOM 1392 C CA . HIS A 1 176 ? 2.183 0.600 -18.045 1.00 93.31 176 HIS A CA 1
ATOM 1393 C C . HIS A 1 176 ? 0.795 0.359 -17.450 1.00 93.31 176 HIS A C 1
ATOM 1395 O O . HIS A 1 176 ? -0.195 0.261 -18.184 1.00 93.31 176 HIS A O 1
ATOM 1401 N N . THR A 1 177 ? 0.740 0.233 -16.127 1.00 93.81 177 THR A N 1
ATOM 1402 C CA . THR A 1 177 ? -0.458 -0.144 -15.374 1.00 93.81 177 THR A CA 1
ATOM 1403 C C . THR A 1 177 ? -0.970 1.040 -14.570 1.00 93.81 177 THR A C 1
ATOM 1405 O O . THR A 1 177 ? -0.227 1.614 -13.771 1.00 93.81 177 THR A O 1
ATOM 1408 N N . LYS A 1 178 ? -2.250 1.383 -14.736 1.00 94.31 178 LYS A N 1
ATOM 1409 C CA . LYS A 1 178 ? -2.949 2.295 -13.829 1.00 94.31 178 LYS A CA 1
ATOM 1410 C C . LYS A 1 178 ? -3.630 1.486 -12.730 1.00 94.31 178 LYS A C 1
ATOM 1412 O O . LYS A 1 178 ? -4.530 0.693 -12.992 1.00 94.31 178 LYS A O 1
ATOM 1417 N N . HIS A 1 179 ? -3.211 1.720 -11.499 1.00 93.56 179 HIS A N 1
ATOM 1418 C CA . HIS A 1 179 ? -3.802 1.145 -10.305 1.00 93.56 179 HIS A CA 1
ATOM 1419 C C . HIS A 1 179 ? -4.817 2.127 -9.706 1.00 93.56 179 HIS A C 1
ATOM 1421 O O . HIS A 1 179 ? -4.470 3.280 -9.442 1.00 93.56 179 HIS A O 1
ATOM 1427 N N . THR A 1 180 ? -6.048 1.685 -9.459 1.00 95.25 180 THR A N 1
ATOM 1428 C CA . THR A 1 180 ? -7.087 2.479 -8.782 1.00 95.25 180 THR A CA 1
ATOM 1429 C C . THR A 1 180 ? -7.255 1.977 -7.351 1.00 95.25 180 THR A C 1
ATOM 1431 O O . THR A 1 180 ? -7.318 0.770 -7.123 1.00 95.25 180 THR A O 1
ATOM 1434 N N . LEU A 1 181 ? -7.336 2.884 -6.380 1.0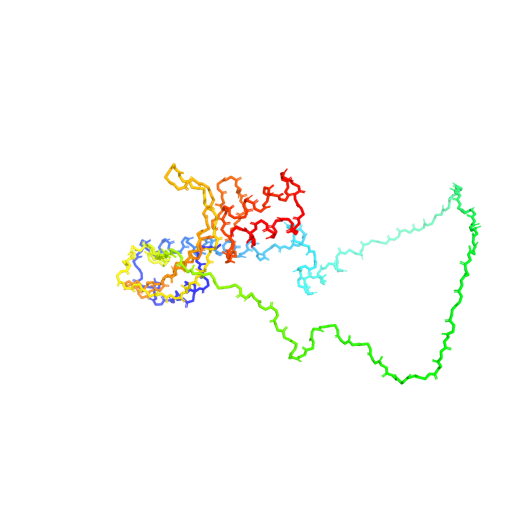0 94.81 181 LEU A N 1
ATOM 1435 C CA . LEU A 1 181 ? -7.577 2.570 -4.973 1.00 94.81 181 LEU A CA 1
ATOM 1436 C C . LEU A 1 181 ? -9.001 2.965 -4.588 1.00 94.81 181 LEU A C 1
ATOM 1438 O O . LEU A 1 181 ? -9.434 4.093 -4.850 1.00 94.81 181 LEU A O 1
ATOM 1442 N N . TYR A 1 182 ? -9.706 2.044 -3.936 1.00 96.25 182 TYR A N 1
ATOM 1443 C CA . TYR A 1 182 ? -11.092 2.235 -3.530 1.00 96.25 182 TYR A CA 1
ATOM 1444 C C . TYR A 1 182 ? -11.264 2.337 -2.015 1.00 96.25 182 TYR A C 1
ATOM 1446 O O . TYR A 1 182 ? -10.484 1.800 -1.223 1.00 96.25 182 TYR A O 1
ATOM 1454 N N . GLU A 1 183 ? -12.329 3.030 -1.630 1.00 95.94 183 GLU A N 1
ATOM 1455 C CA . GLU A 1 183 ? -12.875 3.072 -0.283 1.00 95.94 183 GLU A CA 1
ATOM 1456 C C . GLU A 1 183 ? -14.285 2.482 -0.265 1.00 95.94 183 GLU A C 1
ATOM 1458 O O . GLU A 1 183 ? -15.003 2.552 -1.264 1.00 95.94 183 GLU A O 1
ATOM 1463 N N . VAL A 1 184 ? -14.676 1.873 0.852 1.00 95.81 184 VAL A N 1
ATOM 1464 C CA . VAL A 1 184 ? -16.015 1.301 1.048 1.00 95.81 184 VAL A CA 1
ATOM 1465 C C . VAL A 1 184 ? -16.536 1.745 2.409 1.00 95.81 184 VAL A C 1
ATOM 1467 O O . VAL A 1 184 ? -15.833 1.633 3.416 1.00 95.81 184 VAL A O 1
ATOM 1470 N N . VAL A 1 185 ? -17.776 2.235 2.427 1.00 93.81 185 VAL A N 1
ATOM 1471 C CA . VAL A 1 185 ? -18.530 2.531 3.650 1.00 93.81 185 VAL A CA 1
ATOM 1472 C C . VAL A 1 185 ? -19.079 1.217 4.200 1.00 93.81 185 VAL A C 1
ATOM 1474 O O . VAL A 1 185 ? -19.766 0.486 3.484 1.00 93.81 185 VAL A O 1
ATOM 1477 N N . CYS A 1 186 ? -18.755 0.886 5.447 1.00 91.56 186 CYS A N 1
ATOM 1478 C CA . CYS A 1 186 ? -19.256 -0.320 6.096 1.00 91.56 186 CYS A CA 1
ATOM 1479 C C . CYS A 1 186 ? -20.697 -0.135 6.616 1.00 91.56 186 CYS A C 1
ATOM 1481 O O . CYS A 1 186 ? -21.186 0.986 6.749 1.00 91.56 186 CYS A O 1
ATOM 1483 N N . ALA A 1 187 ? -21.379 -1.234 6.956 1.00 87.69 187 ALA A N 1
ATOM 1484 C CA . ALA A 1 187 ? -22.726 -1.204 7.533 1.00 87.69 187 ALA A CA 1
ATOM 1485 C C . ALA A 1 187 ? -22.794 -0.469 8.889 1.00 87.69 187 ALA A C 1
ATOM 1487 O O . ALA A 1 187 ? -23.851 0.049 9.238 1.00 87.69 187 ALA A O 1
ATOM 1488 N N . ASN A 1 188 ? -21.675 -0.377 9.619 1.00 83.50 188 ASN A N 1
ATOM 1489 C CA . ASN A 1 188 ? -21.550 0.423 10.842 1.00 83.50 188 ASN A CA 1
ATOM 1490 C C . ASN A 1 188 ? -21.143 1.892 10.588 1.00 83.50 188 ASN A C 1
ATOM 1492 O O . ASN A 1 188 ? -20.785 2.577 11.533 1.00 83.50 188 ASN A O 1
ATOM 1496 N N . GLY A 1 189 ? -21.146 2.372 9.338 1.00 88.25 189 GLY A N 1
ATOM 1497 C CA . GLY A 1 189 ? -20.779 3.747 8.964 1.00 88.25 189 GLY A CA 1
ATOM 1498 C C . GLY A 1 189 ? -19.295 3.956 8.639 1.00 88.25 189 GLY A C 1
ATOM 1499 O O . GLY A 1 189 ? -18.976 4.743 7.749 1.00 88.25 189 GLY A O 1
ATOM 1500 N N . HIS A 1 190 ? -18.392 3.205 9.273 1.00 91.38 190 HIS A N 1
ATOM 1501 C CA . HIS A 1 190 ? -16.944 3.376 9.124 1.00 91.38 190 HIS A CA 1
ATOM 1502 C C . HIS A 1 190 ? -16.449 3.209 7.670 1.00 91.38 190 HIS A C 1
ATOM 1504 O O . HIS A 1 190 ? -16.623 2.153 7.047 1.00 91.38 190 HIS A O 1
ATOM 1510 N N . ILE A 1 191 ? -15.751 4.218 7.135 1.00 94.00 191 ILE A N 1
ATOM 1511 C CA . ILE A 1 191 ? -15.161 4.204 5.790 1.00 94.00 191 ILE A CA 1
ATOM 1512 C C . ILE A 1 191 ? -13.765 3.582 5.846 1.00 94.00 191 ILE A C 1
ATOM 1514 O O . ILE A 1 191 ? -12.845 4.129 6.454 1.00 94.00 191 ILE A O 1
ATOM 1518 N N . THR A 1 192 ? -13.584 2.451 5.162 1.00 93.75 192 THR A N 1
ATOM 1519 C CA . THR A 1 192 ? -12.285 1.763 5.064 1.00 93.75 192 THR A CA 1
ATOM 1520 C C . THR A 1 192 ? -11.649 2.015 3.698 1.00 93.75 192 THR A C 1
ATOM 1522 O O . THR A 1 192 ? -12.318 1.868 2.674 1.00 93.75 192 THR A O 1
ATOM 1525 N N . ARG A 1 193 ? -10.352 2.349 3.659 1.00 93.69 193 ARG A N 1
ATOM 1526 C CA . ARG A 1 193 ? -9.589 2.616 2.422 1.00 93.69 193 ARG A CA 1
ATOM 1527 C C . ARG A 1 193 ? -8.595 1.501 2.100 1.00 93.69 193 ARG A C 1
ATOM 1529 O O . ARG A 1 193 ? -7.891 1.023 2.986 1.00 93.69 193 ARG A O 1
ATOM 1536 N N . LYS A 1 194 ? -8.465 1.120 0.823 1.00 91.94 194 LYS A N 1
ATOM 1537 C CA . LYS A 1 194 ? -7.385 0.228 0.367 1.00 91.94 194 LYS A CA 1
ATOM 1538 C C . LYS A 1 194 ? -6.122 1.030 0.068 1.00 91.94 194 LYS A C 1
ATOM 1540 O O . LYS A 1 194 ? -5.953 1.548 -1.030 1.00 91.94 194 LYS A O 1
ATOM 1545 N N . GLU A 1 195 ? -5.225 1.124 1.045 1.00 86.44 195 GLU A N 1
ATOM 1546 C CA . GLU A 1 195 ? -3.915 1.744 0.832 1.00 86.44 195 GLU A CA 1
ATOM 1547 C C . GLU A 1 195 ? -3.043 0.987 -0.191 1.00 86.44 195 GLU A C 1
ATOM 1549 O O . GLU A 1 195 ? -3.185 -0.222 -0.400 1.00 86.44 195 GLU A O 1
ATOM 1554 N N . VAL A 1 196 ? -2.061 1.695 -0.767 1.00 82.06 196 VAL A N 1
ATOM 1555 C CA . VAL A 1 196 ? -0.953 1.083 -1.520 1.00 82.06 196 VAL A CA 1
ATOM 1556 C C . VAL A 1 196 ? -0.247 0.058 -0.629 1.00 8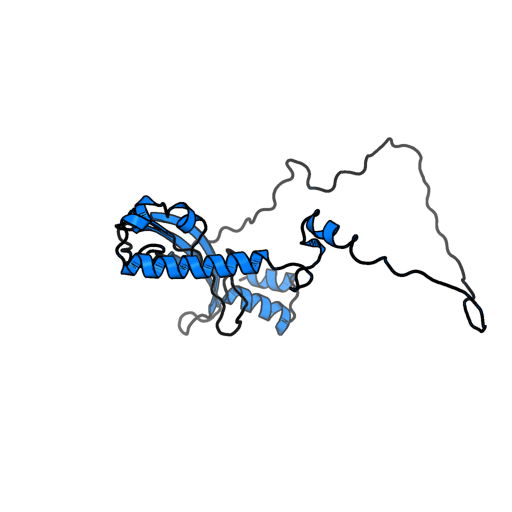2.06 196 VAL A C 1
ATOM 1558 O O . VAL A 1 196 ? 0.159 0.380 0.487 1.00 82.06 196 VAL A O 1
ATOM 1561 N N . SER A 1 197 ? -0.066 -1.167 -1.129 1.00 66.75 197 SER A N 1
ATOM 1562 C CA . SER A 1 197 ? 0.505 -2.269 -0.347 1.00 66.75 197 SER A CA 1
ATOM 1563 C C . SER A 1 197 ? 1.894 -1.930 0.209 1.00 66.75 197 SER A C 1
ATOM 1565 O O . SER A 1 197 ? 2.892 -1.920 -0.518 1.00 66.75 197 SER A O 1
ATOM 1567 N N . ARG A 1 198 ? 1.969 -1.713 1.529 1.00 64.75 198 ARG A N 1
ATOM 1568 C CA . ARG A 1 198 ? 3.210 -1.428 2.271 1.00 64.75 198 ARG A CA 1
ATOM 1569 C C . ARG A 1 198 ? 4.069 -2.684 2.498 1.00 64.75 198 ARG A C 1
ATOM 1571 O O . ARG A 1 198 ? 4.724 -2.817 3.531 1.00 64.75 198 ARG A O 1
ATOM 1578 N N . SER A 1 199 ? 4.058 -3.622 1.549 1.00 55.31 199 SER A N 1
ATOM 1579 C CA . SER A 1 199 ? 4.671 -4.947 1.673 1.00 55.31 199 SER A CA 1
ATOM 1580 C C . SER A 1 199 ? 6.152 -4.868 2.054 1.00 55.31 199 SER A C 1
ATOM 1582 O O . SER A 1 199 ? 6.939 -4.216 1.354 1.00 55.31 199 SER A O 1
ATOM 1584 N N . SER A 1 200 ? 6.550 -5.602 3.090 1.00 55.12 200 SER A N 1
ATOM 1585 C CA . SER A 1 200 ? 7.900 -6.157 3.170 1.00 55.12 200 SER A CA 1
ATOM 1586 C C . SER A 1 200 ? 8.001 -7.352 2.219 1.00 55.12 200 SER A C 1
ATOM 1588 O O . SER A 1 200 ? 7.057 -8.128 2.071 1.00 55.12 200 SER A O 1
ATOM 1590 N N . HIS A 1 201 ? 9.133 -7.500 1.533 1.00 61.44 201 HIS A N 1
ATOM 1591 C CA . HIS A 1 201 ? 9.374 -8.691 0.718 1.00 61.44 201 HIS A CA 1
ATOM 1592 C C . HIS A 1 201 ? 9.832 -9.833 1.634 1.00 61.44 201 HIS A C 1
ATOM 1594 O O . HIS A 1 201 ? 10.645 -9.595 2.524 1.00 61.44 201 HIS A O 1
ATOM 1600 N N . ALA A 1 202 ? 9.378 -11.071 1.414 1.00 68.62 202 ALA A N 1
ATOM 1601 C CA . ALA A 1 202 ? 9.711 -12.198 2.300 1.00 68.62 202 ALA A CA 1
ATOM 1602 C C . ALA A 1 202 ? 11.230 -12.456 2.421 1.00 68.62 202 ALA A C 1
ATOM 1604 O O . ALA A 1 202 ? 11.710 -12.889 3.463 1.00 68.62 202 ALA A O 1
ATOM 1605 N N . GLN A 1 203 ? 11.995 -12.135 1.372 1.00 70.75 203 GLN A N 1
ATOM 1606 C CA . GLN A 1 203 ? 13.463 -12.228 1.347 1.00 70.75 203 GLN A CA 1
ATOM 1607 C C . GLN A 1 203 ? 14.177 -10.983 1.916 1.00 70.75 203 GLN A C 1
ATOM 1609 O O . GLN A 1 203 ? 15.399 -10.979 2.015 1.00 70.75 203 GLN A O 1
ATOM 1614 N N . LEU A 1 204 ? 13.441 -9.916 2.250 1.00 66.81 204 LEU A N 1
ATOM 1615 C CA . LEU A 1 204 ? 13.954 -8.651 2.794 1.00 66.81 204 LEU A CA 1
ATOM 1616 C C . LEU A 1 204 ? 13.120 -8.211 4.021 1.00 66.81 204 LEU A C 1
ATOM 1618 O O . LEU A 1 204 ? 12.473 -7.155 3.986 1.00 66.81 204 LEU A O 1
ATOM 1622 N N . PRO A 1 205 ? 13.092 -9.012 5.106 1.00 67.12 205 PRO A N 1
ATOM 1623 C CA . PRO A 1 205 ? 12.418 -8.629 6.343 1.00 67.12 205 PRO A CA 1
ATOM 1624 C C . PRO A 1 205 ? 12.965 -7.290 6.865 1.00 67.12 205 PRO A C 1
ATOM 1626 O O . PRO A 1 205 ? 14.159 -7.014 6.788 1.00 67.12 205 PRO A O 1
ATOM 1629 N N . GLY A 1 206 ? 12.071 -6.434 7.362 1.00 63.59 206 GLY A N 1
ATOM 1630 C CA . GLY A 1 206 ? 12.393 -5.069 7.798 1.00 63.59 206 GLY A CA 1
ATOM 1631 C C . GLY A 1 206 ? 12.381 -4.002 6.691 1.00 63.59 206 GLY A C 1
ATOM 1632 O O . GLY A 1 206 ? 12.199 -2.829 7.004 1.00 63.59 206 GLY A O 1
ATOM 1633 N N . ILE A 1 207 ? 12.482 -4.361 5.402 1.00 65.50 207 ILE A N 1
ATOM 1634 C CA . ILE A 1 207 ? 12.399 -3.386 4.297 1.00 65.50 207 ILE A CA 1
ATOM 1635 C C . ILE A 1 207 ? 10.946 -3.250 3.817 1.00 65.50 207 ILE A C 1
ATOM 1637 O O . ILE A 1 207 ? 10.508 -3.950 2.905 1.00 65.50 207 ILE A O 1
ATOM 1641 N N . SER A 1 208 ? 10.189 -2.329 4.418 1.00 62.41 208 SER A N 1
ATOM 1642 C CA . SER A 1 208 ? 8.826 -1.977 3.985 1.00 62.41 208 SER A CA 1
ATOM 1643 C C . SER A 1 208 ? 8.820 -0.997 2.805 1.00 62.41 208 SER A C 1
ATOM 1645 O O . SER A 1 208 ? 9.573 -0.020 2.794 1.00 62.41 208 SER A O 1
ATOM 1647 N N . ARG A 1 209 ? 7.919 -1.186 1.833 1.00 66.06 209 ARG A N 1
ATOM 1648 C CA . ARG A 1 209 ? 7.722 -0.242 0.716 1.00 66.06 209 ARG A CA 1
ATOM 1649 C C . ARG A 1 209 ? 6.690 0.836 1.082 1.00 66.06 209 ARG A C 1
ATOM 1651 O O . ARG A 1 209 ? 5.508 0.651 0.853 1.00 66.06 209 ARG A O 1
ATOM 1658 N N . THR A 1 210 ? 7.134 1.966 1.629 1.00 63.03 210 THR A N 1
ATOM 1659 C CA . THR A 1 210 ? 6.252 3.066 2.085 1.00 63.03 210 THR A CA 1
ATOM 1660 C C . THR A 1 210 ? 5.800 4.038 0.988 1.00 63.03 210 THR A C 1
ATOM 1662 O O . THR A 1 210 ? 4.757 4.668 1.129 1.00 63.03 210 THR A O 1
ATOM 1665 N N . GLU A 1 211 ? 6.578 4.186 -0.087 1.00 65.62 211 GLU A N 1
ATOM 1666 C CA . GLU A 1 211 ? 6.366 5.229 -1.102 1.00 65.62 211 GLU A CA 1
ATOM 1667 C C . GLU A 1 211 ? 5.745 4.731 -2.414 1.00 65.62 211 GLU A C 1
ATOM 1669 O O . GLU A 1 211 ? 6.123 3.678 -2.952 1.00 65.62 211 GLU A O 1
ATOM 1674 N N . TRP A 1 212 ? 4.873 5.588 -2.957 1.00 71.75 212 TRP A N 1
ATOM 1675 C CA . TRP A 1 212 ? 4.245 5.510 -4.274 1.00 71.75 212 TRP A CA 1
ATOM 1676 C C . TRP A 1 212 ? 5.333 5.526 -5.355 1.00 71.75 212 TRP A C 1
ATOM 1678 O O . TRP A 1 212 ? 6.159 6.439 -5.400 1.00 71.75 212 TRP A O 1
ATOM 1688 N N . ARG A 1 213 ? 5.367 4.514 -6.229 1.00 73.12 213 ARG A N 1
ATOM 1689 C CA . ARG A 1 213 ? 6.452 4.343 -7.207 1.00 73.12 213 ARG A CA 1
ATOM 1690 C C . ARG A 1 213 ? 5.936 4.095 -8.612 1.00 73.12 213 ARG A C 1
ATOM 1692 O O . ARG A 1 213 ? 5.323 3.074 -8.876 1.00 73.12 213 ARG A O 1
ATOM 1699 N N . LEU A 1 214 ? 6.349 4.976 -9.523 1.00 85.56 214 LEU A N 1
ATOM 1700 C CA . LEU A 1 214 ? 6.180 4.794 -10.964 1.00 85.56 214 LEU A CA 1
ATOM 1701 C C . LEU A 1 214 ? 7.030 3.639 -11.525 1.00 85.56 214 LEU A C 1
ATOM 1703 O O . LEU A 1 214 ? 6.763 3.187 -12.626 1.00 85.56 214 LEU A O 1
ATOM 1707 N N . VAL A 1 215 ? 8.058 3.166 -10.812 1.00 89.06 215 VAL A N 1
ATOM 1708 C CA . VAL A 1 215 ? 8.949 2.093 -11.293 1.00 89.06 215 VAL A CA 1
ATOM 1709 C C . VAL A 1 215 ? 8.604 0.766 -10.616 1.00 89.06 215 VAL A C 1
ATOM 1711 O O . VAL A 1 215 ? 8.778 0.606 -9.401 1.00 89.06 215 VAL A O 1
ATOM 1714 N N . GLY A 1 216 ? 8.141 -0.186 -11.427 1.00 87.69 216 GLY A N 1
ATOM 1715 C CA . GLY A 1 216 ? 7.832 -1.558 -11.038 1.00 87.69 216 GLY A CA 1
ATOM 1716 C C . GLY A 1 216 ? 9.075 -2.401 -10.707 1.00 87.69 216 GLY A C 1
ATOM 1717 O O . GLY A 1 216 ? 10.208 -1.994 -10.982 1.00 87.69 216 GLY A O 1
ATOM 1718 N N . PRO A 1 217 ? 8.890 -3.578 -10.080 1.00 85.69 217 PRO A N 1
ATOM 1719 C CA . PRO A 1 217 ? 9.996 -4.396 -9.582 1.00 85.69 217 PRO A CA 1
ATOM 1720 C C . PRO A 1 217 ? 10.891 -4.957 -10.697 1.00 85.69 217 PRO A C 1
ATOM 1722 O O . PRO A 1 217 ? 12.106 -4.991 -10.517 1.00 85.69 217 PRO A O 1
ATOM 1725 N N . GLY A 1 218 ? 10.325 -5.342 -11.846 1.00 88.81 218 GLY A N 1
ATOM 1726 C CA . GLY A 1 218 ? 11.077 -5.862 -12.990 1.00 88.81 218 GLY A CA 1
ATOM 1727 C C . GLY A 1 218 ? 11.952 -4.789 -13.635 1.00 88.81 218 GLY A C 1
ATOM 1728 O O . GLY A 1 218 ? 13.155 -4.990 -13.791 1.00 88.81 218 GLY A O 1
ATOM 1729 N N . LEU A 1 219 ? 11.392 -3.599 -13.887 1.00 90.94 219 LEU A N 1
ATOM 1730 C CA . LEU A 1 219 ? 12.154 -2.457 -14.412 1.00 90.94 219 LEU A CA 1
ATOM 1731 C C . LEU A 1 219 ? 13.256 -2.009 -13.433 1.00 90.94 219 LEU A C 1
ATOM 1733 O O . LEU A 1 219 ? 14.388 -1.757 -13.845 1.00 90.94 219 LEU A O 1
ATOM 1737 N N . ALA A 1 220 ? 12.970 -1.973 -12.126 1.00 90.06 220 ALA A N 1
ATOM 1738 C CA . ALA A 1 220 ? 13.981 -1.680 -11.109 1.00 90.06 220 ALA A CA 1
ATOM 1739 C C . ALA A 1 220 ? 15.121 -2.717 -11.105 1.00 90.06 220 ALA A C 1
ATOM 1741 O O . ALA A 1 220 ? 16.295 -2.341 -11.123 1.00 90.06 220 ALA A O 1
ATOM 1742 N N . ALA A 1 221 ? 14.792 -4.014 -11.127 1.00 89.94 221 ALA A N 1
ATOM 1743 C CA . ALA A 1 221 ? 15.775 -5.094 -11.179 1.00 89.94 221 ALA A CA 1
ATOM 1744 C C . ALA A 1 221 ? 16.610 -5.056 -12.471 1.00 89.94 221 ALA A C 1
ATOM 1746 O O . ALA A 1 221 ? 17.822 -5.271 -12.425 1.00 89.94 221 ALA A O 1
ATOM 1747 N N . MET A 1 222 ? 15.996 -4.717 -13.607 1.00 91.00 222 MET A N 1
ATOM 1748 C CA . MET A 1 222 ? 16.676 -4.582 -14.893 1.00 91.00 222 MET A CA 1
ATOM 1749 C C . MET A 1 222 ? 17.658 -3.403 -14.902 1.00 91.00 222 MET A C 1
ATOM 1751 O O . MET A 1 222 ? 18.818 -3.586 -15.267 1.00 91.00 222 MET A O 1
ATOM 1755 N N . ILE A 1 223 ? 17.259 -2.221 -14.413 1.00 91.56 223 ILE A N 1
ATOM 1756 C CA . ILE A 1 223 ? 18.161 -1.063 -14.249 1.00 91.56 223 ILE A CA 1
ATOM 1757 C C . ILE A 1 223 ? 19.354 -1.420 -13.343 1.00 91.56 223 ILE A C 1
ATOM 1759 O O . ILE A 1 223 ? 20.499 -1.109 -13.676 1.00 91.56 223 ILE A O 1
ATOM 1763 N N . VAL A 1 224 ? 19.110 -2.115 -12.224 1.00 92.50 224 VAL A N 1
ATOM 1764 C CA . VAL A 1 224 ? 20.173 -2.587 -11.318 1.00 92.50 224 VAL A CA 1
ATOM 1765 C C . VAL A 1 224 ? 21.087 -3.606 -12.008 1.00 92.50 224 VAL A C 1
ATOM 1767 O O . VAL A 1 224 ? 22.306 -3.517 -11.867 1.00 92.50 224 VAL A O 1
ATOM 1770 N N . CYS A 1 225 ? 20.540 -4.531 -12.799 1.00 92.75 225 CYS A N 1
ATOM 1771 C CA . CYS A 1 225 ? 21.323 -5.494 -13.572 1.00 92.75 225 CYS A CA 1
ATOM 1772 C C . CYS A 1 225 ? 22.244 -4.788 -14.582 1.00 92.75 225 CYS A C 1
ATOM 1774 O O . CYS A 1 225 ? 23.455 -5.027 -14.585 1.00 92.75 225 CYS A O 1
ATOM 1776 N N . LEU A 1 226 ? 21.711 -3.858 -15.379 1.00 93.44 226 LEU A N 1
ATOM 1777 C CA . LEU A 1 226 ? 22.488 -3.119 -16.375 1.00 93.44 226 LEU A CA 1
ATOM 1778 C C . LEU A 1 226 ? 23.610 -2.278 -15.730 1.00 93.44 226 LEU A C 1
ATOM 1780 O O . LEU A 1 226 ? 24.744 -2.291 -16.210 1.00 93.44 226 LEU A O 1
ATOM 1784 N N . ALA A 1 227 ? 23.332 -1.609 -14.606 1.00 94.88 227 ALA A N 1
ATOM 1785 C CA . ALA A 1 227 ? 24.310 -0.768 -13.910 1.00 94.88 227 ALA A CA 1
ATOM 1786 C C . ALA A 1 227 ? 25.371 -1.567 -13.125 1.00 94.88 227 ALA A C 1
ATOM 1788 O O . ALA A 1 227 ? 26.565 -1.281 -13.216 1.00 94.88 227 ALA A O 1
ATOM 1789 N N . TYR A 1 228 ? 24.965 -2.574 -12.344 1.00 94.50 228 TYR A N 1
ATOM 1790 C CA . TYR A 1 228 ? 25.858 -3.257 -11.395 1.00 94.50 228 TYR A CA 1
ATOM 1791 C C . TYR A 1 228 ? 26.416 -4.587 -11.905 1.00 94.50 228 TYR A C 1
ATOM 1793 O O . TYR A 1 228 ? 27.556 -4.913 -11.573 1.00 94.50 228 TYR A O 1
ATOM 1801 N N . ARG A 1 229 ? 25.664 -5.345 -12.716 1.00 93.94 229 ARG A N 1
ATOM 1802 C CA . ARG A 1 229 ? 26.134 -6.612 -13.304 1.00 93.94 229 ARG A CA 1
ATOM 1803 C C . ARG A 1 229 ? 26.788 -6.391 -14.668 1.00 93.94 229 ARG A C 1
ATOM 1805 O O . ARG A 1 229 ? 27.891 -6.879 -14.878 1.00 93.94 229 ARG A O 1
ATOM 1812 N N . MET A 1 230 ? 26.147 -5.624 -15.554 1.00 93.69 230 MET A N 1
ATOM 1813 C CA . MET A 1 230 ? 26.655 -5.348 -16.910 1.00 93.69 230 MET A CA 1
ATOM 1814 C C . MET A 1 230 ? 27.575 -4.116 -16.991 1.00 93.69 230 MET A C 1
ATOM 1816 O O . MET A 1 230 ? 28.178 -3.880 -18.034 1.00 93.69 230 MET A O 1
ATOM 1820 N N . ARG A 1 231 ? 27.711 -3.350 -15.896 1.00 95.12 231 ARG A N 1
ATOM 1821 C CA . ARG A 1 231 ? 28.610 -2.182 -15.762 1.00 95.12 231 ARG A CA 1
ATOM 1822 C C . ARG A 1 231 ? 28.404 -1.091 -16.826 1.00 95.12 231 ARG A C 1
ATOM 1824 O O . ARG A 1 231 ? 29.348 -0.388 -17.183 1.00 95.12 231 ARG A O 1
ATOM 1831 N N . LEU A 1 232 ? 27.178 -0.927 -17.324 1.00 95.75 232 LEU A N 1
ATOM 1832 C CA . LEU A 1 232 ? 26.849 0.116 -18.298 1.00 95.75 232 LEU A CA 1
ATOM 1833 C C . LEU A 1 232 ? 26.796 1.506 -17.642 1.00 95.75 232 LEU A C 1
ATOM 1835 O O . LEU A 1 232 ? 26.371 1.646 -16.492 1.00 95.75 232 LEU A O 1
ATOM 1839 N N . SER A 1 233 ? 27.197 2.545 -18.386 1.00 94.25 233 SER A N 1
ATOM 1840 C CA . SER A 1 233 ? 27.009 3.937 -17.957 1.00 94.25 233 SER A CA 1
ATOM 1841 C C . SER A 1 233 ? 25.521 4.297 -17.926 1.00 94.25 233 SER A C 1
ATOM 1843 O O . SER A 1 233 ? 24.697 3.667 -18.592 1.00 94.25 233 SER A O 1
ATOM 1845 N N . ARG A 1 234 ? 25.162 5.342 -17.169 1.00 89.69 234 ARG A N 1
ATOM 1846 C CA . ARG A 1 234 ? 23.775 5.835 -17.126 1.00 89.69 234 ARG A CA 1
ATOM 1847 C C . ARG A 1 234 ? 23.272 6.256 -18.508 1.00 89.69 234 ARG A C 1
ATOM 1849 O O . ARG A 1 234 ? 22.103 6.024 -18.787 1.00 89.69 234 ARG A O 1
ATOM 1856 N N . GLU A 1 235 ? 24.147 6.793 -19.361 1.00 91.31 235 GLU A N 1
ATOM 1857 C CA . GLU A 1 235 ? 23.814 7.146 -20.747 1.00 91.31 235 GLU A CA 1
ATOM 1858 C C . GLU A 1 235 ? 23.452 5.895 -21.549 1.00 91.31 235 GLU A C 1
ATOM 1860 O O . GLU A 1 235 ? 22.354 5.832 -22.080 1.00 91.31 235 GLU A O 1
ATOM 1865 N N . ARG A 1 236 ? 24.283 4.842 -21.530 1.00 89.94 236 ARG A N 1
ATOM 1866 C CA . ARG A 1 236 ? 23.986 3.577 -22.235 1.00 89.94 236 ARG A CA 1
ATOM 1867 C C . ARG A 1 236 ? 22.712 2.888 -21.748 1.00 89.94 236 ARG A C 1
ATOM 1869 O O . ARG A 1 236 ? 22.033 2.217 -22.518 1.00 89.94 236 ARG A O 1
ATOM 1876 N N . ILE A 1 237 ? 22.376 3.050 -20.468 1.00 90.44 237 ILE A N 1
ATOM 1877 C CA . ILE A 1 237 ? 21.110 2.561 -19.906 1.00 90.44 237 ILE A CA 1
ATOM 1878 C C . ILE A 1 237 ? 19.931 3.414 -20.398 1.00 90.44 237 ILE A C 1
ATOM 1880 O O . ILE A 1 237 ? 18.864 2.869 -20.654 1.00 90.44 237 ILE A O 1
ATOM 1884 N N . GLN A 1 238 ? 20.103 4.728 -20.559 1.00 87.31 238 GLN A N 1
ATOM 1885 C CA . GLN A 1 238 ? 19.085 5.605 -21.147 1.00 87.31 238 GLN A CA 1
ATO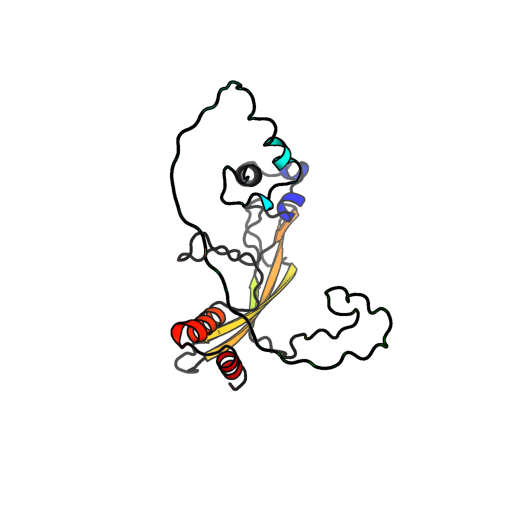M 1886 C C . GLN A 1 238 ? 18.902 5.338 -22.645 1.00 87.31 238 GLN A C 1
ATOM 1888 O O . GLN A 1 238 ? 17.765 5.178 -23.071 1.00 87.31 238 GLN A O 1
ATOM 1893 N N . GLU A 1 239 ? 19.992 5.208 -23.409 1.00 86.94 239 GLU A N 1
ATOM 1894 C CA . GLU A 1 239 ? 19.991 4.811 -24.824 1.00 86.94 239 GLU A CA 1
ATOM 1895 C C . GLU A 1 239 ? 19.193 3.518 -25.024 1.00 86.94 239 GLU A C 1
ATOM 1897 O O . GLU A 1 239 ? 18.279 3.496 -25.840 1.00 86.94 239 GLU A O 1
ATOM 1902 N N . PHE A 1 240 ? 19.459 2.484 -24.214 1.00 85.19 240 PHE A N 1
ATOM 1903 C CA . PHE A 1 240 ? 18.742 1.206 -24.263 1.00 85.19 240 PHE A CA 1
ATOM 1904 C C . PHE A 1 240 ? 17.212 1.349 -24.114 1.00 85.19 240 PHE A C 1
ATOM 1906 O O . PHE A 1 240 ? 16.471 0.638 -24.783 1.00 85.19 240 PHE A O 1
ATOM 1913 N N . TYR A 1 241 ? 16.726 2.266 -23.268 1.00 80.62 241 TYR A N 1
ATOM 1914 C CA . TYR A 1 241 ? 15.287 2.536 -23.094 1.00 80.62 241 TYR A CA 1
ATOM 1915 C C . TYR A 1 241 ? 14.751 3.674 -23.991 1.00 80.62 241 TYR A C 1
ATOM 1917 O O . TYR A 1 241 ? 13.614 4.108 -23.811 1.00 80.62 241 TYR A O 1
ATOM 1925 N N . MET A 1 242 ? 15.563 4.201 -24.915 1.00 73.81 242 MET A N 1
ATOM 1926 C CA . MET A 1 242 ? 15.196 5.278 -25.848 1.00 73.81 242 MET A CA 1
ATOM 1927 C C . MET A 1 242 ? 15.286 4.872 -27.325 1.00 73.81 242 MET A C 1
ATOM 1929 O O . MET A 1 242 ? 14.766 5.601 -28.169 1.00 73.81 242 MET A O 1
ATOM 1933 N N . THR A 1 243 ? 15.949 3.758 -27.648 1.00 58.50 243 THR A N 1
ATOM 1934 C CA . THR A 1 243 ? 16.136 3.261 -29.025 1.00 58.50 243 THR A CA 1
ATOM 1935 C C . THR A 1 243 ? 15.521 1.879 -29.285 1.00 58.50 243 THR A C 1
ATOM 1937 O O . THR A 1 243 ? 15.738 1.321 -30.361 1.00 58.50 243 THR A O 1
ATOM 1940 N N . GLY A 1 244 ? 14.749 1.354 -28.325 1.00 49.25 244 GLY A N 1
ATOM 1941 C CA . GLY A 1 244 ? 13.861 0.191 -28.474 1.00 49.25 244 GLY A CA 1
ATOM 1942 C C . GLY A 1 244 ? 12.397 0.598 -28.601 1.00 49.25 244 GLY A C 1
ATOM 1943 O O . GLY A 1 244 ? 12.040 1.647 -28.017 1.00 49.25 244 GLY A O 1
#

Sequence (244 aa):
MQLSNQDLSQIDEDELLNLPEEELRYLSIKLLNDLKEARERLSQNSRNSSRPPSSEAPWDKAATDNTNDQEQTEIDKSAETEDTVTPPSPSKKDQQQSADPNNEHQEPRKPGKQPGAQGFGRTQKLAITHYQDHYPEICACCHQTLEPRHAIAYAAYETINVEWGDVEHPGILVTHTKHTLYEVVCANGHITRKEVSRSSHAQLPGISRTEWRLVGPGLAAMIVCLAYRMRLSRERIQEFYMTG

InterPro domains:
  IPR045618 Domain of unknown function DUF6444 [PF20042] (18-74)

pLDDT: mean 74.98, std 22.2, range [25.67, 96.38]

Foldseek 3Di:
DLDDPQLVVVDDPVLLVPFDPVLNVVQVVVVVVVVVVVVVVVPDDVVRDVDDNVPDDPVVVVVPPPPDDDDDDDDDDDDDDDDDDDDDDDDDDDDDDDDDDDDDDDDDPDPDDDVPDDDPDDPDDDDAPEEAEFEDQAASRRRHGFDCPQKDFPDKAKAWEWDADDPVGGDIDTHIYIYTKIWGQDPSRRIDTDDDQQDDDPVGPPDTDPDGDNYDPRNVVVLCCCCPVVVDDPVVVVCVVVVD

Radius of gyration: 31.06 Å; chains: 1; bounding box: 84×68×73 Å

Organism: NCBI:txid3067653

Secondary structure (DSSP, 8-state):
--S-TTTTTT--HHHHHHS-HHHHHHHHHHHHHHHHHHHHHHH--TTTSS--GGGS-TTGGGGSTTS-------------------------------------------SSPPTTPPP------PPP-EEEEE---B-TTT-PBPPGGG-EEEEEEEEEEEEE--SSS-SEEEEEEEEEEEEEE-TTSPEEE-----PEETTEEEEE--S--SB-HHHHHHHHIIIIIS---HHHHHHHTT--